Protein AF-A0A850LQ15-F1 (afdb_monomer_lite)

Secondary structure (DSSP, 8-state):
------HHHHHHSSSEEEEEE--TTSSEEEEEEEETT--EEEEEEE--S---SS--TTS--HHHHHHHH-HHHHHHHHHHHHTT--EEEES-HHHHHHHHHHHHHH-TT--HHHHEEEE-HHHHHHHGGGGTTSEEE-TTS-EEE-SS-TTS--THHHHHHHHHHTTSS-HHHHHHHHHHHHHHHHHHHHHHHHHHSS-S-EEHHHHHHHHHHHH-----TTHHHHHHHHHHHHHS---TTTEE----SSSSSSTT--

Structure (mmCIF, N/CA/C/O backbone):
data_AF-A0A850LQ15-F1
#
_entry.id   AF-A0A850LQ15-F1
#
loop_
_atom_site.group_PDB
_atom_site.id
_atom_site.type_symbol
_atom_site.label_atom_id
_atom_site.label_alt_id
_atom_site.label_comp_id
_atom_site.label_asym_id
_atom_site.label_entity_id
_atom_site.label_seq_id
_atom_site.pdbx_PDB_ins_code
_atom_site.Cartn_x
_atom_site.Cartn_y
_atom_site.Cartn_z
_atom_site.occupancy
_atom_site.B_iso_or_equiv
_atom_site.auth_seq_id
_atom_site.auth_comp_id
_atom_site.auth_asym_id
_atom_site.auth_atom_id
_atom_site.pdbx_PDB_model_num
ATOM 1 N N . MET A 1 1 ? 21.674 4.343 -13.495 1.00 46.81 1 MET A N 1
ATOM 2 C CA . MET A 1 1 ? 20.448 4.008 -14.259 1.00 46.81 1 MET A CA 1
ATOM 3 C C . MET A 1 1 ? 19.826 5.291 -14.825 1.00 46.81 1 MET A C 1
ATOM 5 O O . MET A 1 1 ? 19.762 6.273 -14.096 1.00 46.81 1 MET A O 1
ATOM 9 N N . LYS A 1 2 ? 19.438 5.349 -16.110 1.00 51.38 2 LYS A N 1
ATOM 10 C CA . LYS A 1 2 ? 18.689 6.500 -16.663 1.00 51.38 2 LYS A CA 1
ATOM 11 C C . LYS A 1 2 ? 17.196 6.187 -16.573 1.00 51.38 2 LYS A C 1
ATOM 13 O O . LYS A 1 2 ? 16.753 5.251 -17.227 1.00 51.38 2 LYS A O 1
ATOM 18 N N . TYR A 1 3 ? 16.444 6.960 -15.794 1.00 68.44 3 TYR A N 1
ATOM 19 C CA . TYR A 1 3 ? 14.986 6.846 -15.755 1.00 68.44 3 TYR A CA 1
ATOM 20 C C . TYR A 1 3 ? 14.406 7.432 -17.042 1.00 68.44 3 TYR A C 1
ATOM 22 O O . TYR A 1 3 ? 14.663 8.592 -17.374 1.00 68.44 3 TYR A O 1
ATOM 30 N N . PHE A 1 4 ? 13.658 6.619 -17.784 1.00 75.06 4 PHE A N 1
ATOM 31 C CA . PHE A 1 4 ? 12.950 7.045 -18.984 1.00 75.06 4 PHE A CA 1
ATOM 32 C C . PHE A 1 4 ? 11.451 6.929 -18.747 1.00 75.06 4 PHE A C 1
ATOM 34 O O . PHE A 1 4 ? 10.936 5.847 -18.476 1.00 75.06 4 PHE A O 1
ATOM 41 N N . ILE A 1 5 ? 10.764 8.059 -18.874 1.00 81.44 5 ILE A N 1
ATOM 42 C CA . ILE A 1 5 ? 9.314 8.137 -18.768 1.00 81.44 5 ILE A CA 1
ATOM 43 C C . ILE A 1 5 ? 8.793 8.594 -20.126 1.00 81.44 5 ILE A C 1
ATOM 45 O O . ILE A 1 5 ? 9.059 9.734 -20.529 1.00 81.44 5 ILE A O 1
ATOM 49 N N . PRO A 1 6 ? 8.066 7.737 -20.858 1.00 81.75 6 PRO A N 1
ATOM 50 C CA . PRO A 1 6 ? 7.443 8.145 -22.101 1.00 81.75 6 PRO A CA 1
ATOM 51 C C . PRO A 1 6 ? 6.494 9.328 -21.883 1.00 81.75 6 PRO A C 1
ATOM 53 O O . PRO A 1 6 ? 5.687 9.333 -20.954 1.00 81.75 6 PRO A O 1
ATOM 56 N N . LYS A 1 7 ? 6.537 10.319 -22.779 1.00 84.88 7 LYS A N 1
ATOM 57 C CA . LYS A 1 7 ? 5.709 11.531 -22.667 1.00 84.88 7 LYS A CA 1
ATOM 58 C C . LYS A 1 7 ? 4.213 11.217 -22.545 1.00 84.88 7 LYS A C 1
ATOM 60 O O . LYS A 1 7 ? 3.516 11.865 -21.769 1.00 84.88 7 LYS A O 1
ATOM 65 N N . PHE A 1 8 ? 3.731 10.211 -23.278 1.00 85.94 8 PHE A N 1
ATOM 66 C CA . PHE A 1 8 ? 2.320 9.831 -23.243 1.00 85.94 8 PHE A CA 1
ATOM 67 C C . PHE A 1 8 ? 1.893 9.367 -21.841 1.00 85.94 8 PHE A C 1
ATOM 69 O O . PHE A 1 8 ? 0.804 9.730 -21.412 1.00 85.94 8 PHE A O 1
ATOM 76 N N . MET A 1 9 ? 2.744 8.651 -21.088 1.00 87.69 9 MET A N 1
ATOM 77 C CA . MET A 1 9 ? 2.420 8.237 -19.715 1.00 87.69 9 MET A CA 1
ATOM 78 C C . MET A 1 9 ? 2.127 9.463 -18.854 1.00 87.69 9 MET A C 1
ATOM 80 O O . MET A 1 9 ? 1.143 9.497 -18.119 1.00 87.69 9 MET A O 1
ATOM 84 N N . LEU A 1 10 ? 2.946 10.511 -18.990 1.00 89.12 10 LEU A N 1
ATOM 85 C CA . LEU A 1 10 ? 2.776 11.738 -18.222 1.00 89.12 10 LEU A CA 1
ATOM 86 C C . LEU A 1 10 ? 1.493 12.478 -18.615 1.00 89.12 10 LEU A C 1
ATOM 88 O O . LEU A 1 10 ? 0.753 12.938 -17.748 1.00 89.12 10 LEU A O 1
ATOM 92 N N . GLU A 1 11 ? 1.194 12.564 -19.912 1.00 88.12 11 GLU A N 1
ATOM 93 C CA . GLU A 1 11 ? -0.038 13.183 -20.418 1.00 88.12 11 GLU A CA 1
ATOM 94 C C . GLU A 1 11 ? -1.294 12.453 -19.901 1.00 88.12 11 GLU A C 1
ATOM 96 O O . GLU A 1 11 ? -2.281 13.097 -19.516 1.00 88.12 11 GLU A O 1
ATOM 101 N N . LYS A 1 12 ? -1.229 11.117 -19.851 1.00 88.25 12 LYS A N 1
ATOM 102 C CA . LYS A 1 12 ? -2.311 10.214 -19.438 1.00 88.25 12 LYS A CA 1
ATOM 103 C C . LYS A 1 12 ? -2.442 10.020 -17.927 1.00 88.25 12 LYS A C 1
ATOM 105 O O . LYS A 1 12 ? -3.516 9.617 -17.489 1.00 88.25 12 LYS A O 1
ATOM 110 N N . SER A 1 13 ? -1.408 10.331 -17.147 1.00 88.44 13 SER A N 1
ATOM 111 C CA . SER A 1 13 ? -1.451 10.280 -15.681 1.00 88.44 13 SER A CA 1
ATOM 112 C C . SER A 1 13 ? -2.590 11.119 -15.086 1.00 88.44 13 SER A C 1
ATOM 114 O O . SER A 1 13 ? -3.084 12.054 -15.725 1.00 88.44 13 SER A O 1
ATOM 116 N N . LYS A 1 14 ? -3.017 10.825 -13.853 1.00 84.62 14 LYS A N 1
ATOM 117 C CA . LYS A 1 14 ? -4.023 11.644 -13.145 1.00 84.62 14 LYS A CA 1
ATOM 118 C C . LYS A 1 14 ? -3.411 12.993 -12.743 1.00 84.62 14 LYS A C 1
ATOM 120 O O . LYS A 1 14 ? -3.787 14.025 -13.304 1.00 84.62 14 LYS A O 1
ATOM 125 N N . ASN A 1 15 ? -2.392 12.959 -11.885 1.00 83.69 15 ASN A N 1
ATOM 126 C CA . ASN A 1 15 ? -1.739 14.147 -11.315 1.00 83.69 15 ASN A CA 1
ATOM 127 C C . ASN A 1 15 ? -0.257 14.299 -11.701 1.00 83.69 15 ASN A C 1
ATOM 129 O O . ASN A 1 15 ? 0.350 15.346 -11.474 1.00 83.69 15 ASN A O 1
ATOM 133 N N . GLY A 1 16 ? 0.322 13.280 -12.323 1.00 88.94 16 GLY A N 1
ATOM 134 C CA . GLY A 1 16 ? 1.750 13.170 -12.577 1.00 88.94 16 GLY A CA 1
ATOM 135 C C . GLY A 1 16 ? 2.191 11.720 -12.444 1.00 88.94 16 GLY A C 1
ATOM 136 O O . GLY A 1 16 ? 1.362 10.829 -12.277 1.00 88.94 16 GLY A O 1
ATOM 137 N N . ILE A 1 17 ? 3.494 11.491 -12.527 1.00 91.50 17 ILE A N 1
ATOM 138 C CA . ILE A 1 17 ? 4.088 10.163 -12.373 1.00 91.50 17 ILE A CA 1
ATOM 139 C C . ILE A 1 17 ? 4.922 10.140 -11.105 1.00 91.50 17 ILE A C 1
ATOM 141 O O . ILE A 1 17 ? 5.726 11.048 -10.871 1.00 91.50 17 ILE A O 1
ATOM 145 N N . ARG A 1 18 ? 4.734 9.089 -10.310 1.00 91.56 18 ARG A N 1
ATOM 146 C CA . ARG A 1 18 ? 5.520 8.822 -9.111 1.00 91.56 18 ARG A CA 1
ATOM 147 C C . ARG A 1 18 ? 6.573 7.764 -9.430 1.00 91.56 18 ARG A C 1
ATOM 149 O O . ARG A 1 18 ? 6.275 6.730 -10.026 1.00 91.56 18 ARG A O 1
ATOM 156 N N . VAL A 1 19 ? 7.816 8.065 -9.071 1.00 90.38 19 VAL A N 1
ATOM 157 C CA . VAL A 1 19 ? 8.988 7.227 -9.335 1.00 90.38 19 VAL A CA 1
ATOM 158 C C . VAL A 1 19 ? 9.811 7.120 -8.070 1.00 90.38 19 VAL A C 1
ATOM 160 O O . VAL A 1 19 ? 10.164 8.137 -7.470 1.00 90.38 19 VAL A O 1
ATOM 163 N N . GLN A 1 20 ? 10.183 5.903 -7.694 1.00 88.75 20 GLN A N 1
ATOM 164 C CA . GLN A 1 20 ? 11.157 5.702 -6.637 1.00 88.75 20 GLN A CA 1
ATOM 165 C C . GLN A 1 20 ? 12.578 5.744 -7.208 1.00 88.75 20 GLN A C 1
ATOM 167 O O . GLN A 1 20 ?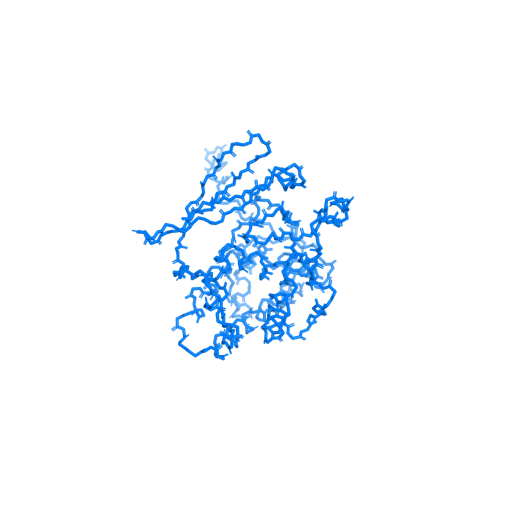 12.909 5.047 -8.162 1.00 88.75 20 GLN A O 1
ATOM 172 N N . LEU A 1 21 ? 13.421 6.579 -6.610 1.00 86.50 21 LEU A N 1
ATOM 173 C CA . LEU A 1 21 ? 14.833 6.715 -6.922 1.00 86.50 21 LEU A CA 1
ATOM 174 C C . LEU A 1 21 ? 15.664 6.014 -5.845 1.00 86.50 21 LEU A C 1
ATOM 176 O O . LEU A 1 21 ? 15.500 6.256 -4.641 1.00 86.50 21 LEU A O 1
ATOM 180 N N . PHE A 1 22 ? 16.600 5.188 -6.303 1.00 76.81 22 PHE A N 1
ATOM 181 C CA . PHE A 1 22 ? 17.480 4.375 -5.465 1.00 76.81 22 PHE A CA 1
ATOM 182 C C . PHE A 1 22 ? 18.901 4.939 -5.480 1.00 76.81 22 PHE A C 1
ATOM 184 O O . PHE A 1 22 ? 19.674 4.647 -6.391 1.00 76.81 22 PHE A O 1
ATOM 191 N N . PRO A 1 23 ? 19.258 5.788 -4.512 1.00 74.81 23 PRO A N 1
ATOM 192 C CA . PRO A 1 23 ? 20.647 6.168 -4.308 1.00 74.81 23 PRO A CA 1
ATOM 193 C C . PRO A 1 23 ? 21.434 4.966 -3.760 1.00 74.81 23 PRO A C 1
ATOM 195 O O . PRO A 1 23 ? 21.026 4.334 -2.785 1.00 74.81 23 PRO A O 1
ATOM 198 N N . GLU A 1 24 ? 22.571 4.654 -4.382 1.00 70.75 24 GLU A N 1
ATOM 199 C CA . GLU A 1 24 ? 23.456 3.557 -3.952 1.00 70.75 24 GLU A CA 1
ATOM 200 C C . GLU A 1 24 ? 24.162 3.878 -2.623 1.00 70.75 24 GLU A C 1
ATOM 202 O O . GLU A 1 24 ? 24.437 2.987 -1.827 1.00 70.75 24 GLU A O 1
ATOM 207 N N . GLU A 1 25 ? 24.404 5.160 -2.348 1.00 75.12 25 GLU A N 1
ATOM 208 C CA . GLU A 1 25 ? 25.291 5.608 -1.268 1.00 75.12 25 GLU A CA 1
ATOM 209 C C . GLU A 1 25 ? 24.561 6.077 0.003 1.00 75.12 25 GLU A C 1
ATOM 211 O O . GLU A 1 25 ? 25.206 6.582 0.924 1.00 75.12 25 GLU A O 1
ATOM 216 N N . CYS A 1 26 ? 23.227 5.967 0.091 1.00 75.62 26 CYS A N 1
ATOM 217 C CA . CYS A 1 26 ? 22.512 6.445 1.276 1.00 75.62 26 CYS A CA 1
ATOM 218 C C . CYS A 1 26 ? 21.427 5.505 1.816 1.00 75.62 26 CYS A C 1
ATOM 220 O O . CYS A 1 26 ? 20.838 4.684 1.114 1.00 75.62 26 CYS A O 1
ATOM 222 N N . ASN A 1 27 ? 21.151 5.675 3.113 1.00 82.62 27 ASN A N 1
ATOM 223 C CA . ASN A 1 27 ? 20.175 4.894 3.886 1.00 82.62 27 ASN A CA 1
ATOM 224 C C . ASN A 1 27 ? 18.723 5.363 3.679 1.00 82.62 27 ASN A C 1
ATOM 226 O O . ASN A 1 27 ? 17.836 5.043 4.467 1.00 82.62 27 ASN A O 1
ATOM 230 N N . HIS A 1 28 ? 18.479 6.165 2.648 1.00 86.38 28 HIS A N 1
ATOM 231 C CA . HIS A 1 28 ? 17.164 6.692 2.320 1.00 86.38 28 HIS A CA 1
ATOM 232 C C . HIS A 1 28 ? 16.882 6.447 0.845 1.00 86.38 28 HIS A C 1
ATOM 234 O O . HIS A 1 28 ? 17.787 6.275 0.036 1.00 86.38 28 HIS A O 1
ATOM 240 N N . THR A 1 29 ? 15.612 6.458 0.486 1.00 87.88 29 THR A N 1
ATOM 241 C CA . THR A 1 29 ? 15.164 6.479 -0.902 1.00 87.88 29 THR A CA 1
ATOM 242 C C . THR A 1 29 ? 14.438 7.791 -1.161 1.00 87.88 29 THR A C 1
ATOM 244 O O . THR A 1 29 ? 13.940 8.434 -0.232 1.00 87.88 29 THR A O 1
ATOM 247 N N . PHE A 1 30 ? 14.405 8.223 -2.417 1.00 88.75 30 PHE A N 1
ATOM 248 C CA . PHE A 1 30 ? 13.662 9.415 -2.802 1.00 88.75 30 PHE A CA 1
ATOM 249 C C . PHE A 1 30 ? 12.470 9.003 -3.642 1.00 88.75 30 PHE A C 1
ATOM 251 O O . PHE A 1 30 ? 12.622 8.283 -4.619 1.00 88.75 30 PHE A O 1
ATOM 258 N N . ILE A 1 31 ? 11.294 9.503 -3.299 1.00 89.50 31 ILE A N 1
ATOM 259 C CA . ILE A 1 31 ? 10.106 9.383 -4.134 1.00 89.50 31 ILE A CA 1
ATOM 260 C C . ILE A 1 31 ? 9.991 10.693 -4.909 1.00 89.50 31 ILE A C 1
ATOM 262 O O . ILE A 1 31 ? 9.821 11.764 -4.319 1.00 89.50 31 ILE A O 1
ATOM 266 N N . ALA A 1 32 ? 10.168 10.618 -6.222 1.00 90.25 32 ALA A N 1
ATOM 267 C CA . ALA A 1 32 ? 10.053 11.737 -7.140 1.00 90.25 32 ALA A CA 1
ATOM 268 C C . ALA A 1 32 ? 8.651 11.775 -7.754 1.00 90.25 32 ALA A C 1
ATOM 270 O O . ALA A 1 32 ? 8.180 10.798 -8.328 1.00 90.25 32 ALA A O 1
ATOM 271 N N . PHE A 1 33 ? 8.016 12.936 -7.666 1.00 90.81 33 PHE A N 1
ATOM 272 C CA . PHE A 1 33 ? 6.720 13.246 -8.249 1.00 90.81 33 PHE A CA 1
ATOM 273 C C . PHE A 1 33 ? 6.942 14.200 -9.411 1.00 90.81 33 PHE A C 1
ATOM 275 O O . PHE A 1 33 ? 7.389 15.334 -9.212 1.00 90.81 33 PHE A O 1
ATOM 282 N N . ILE A 1 34 ? 6.652 13.736 -10.619 1.00 91.69 34 ILE A N 1
ATOM 283 C CA . ILE A 1 34 ? 6.835 14.495 -11.852 1.00 91.69 34 ILE A CA 1
ATOM 284 C C . ILE A 1 34 ? 5.454 14.911 -12.340 1.00 91.69 34 ILE A C 1
ATOM 286 O O . ILE A 1 34 ? 4.680 14.077 -12.807 1.00 91.69 34 ILE A O 1
ATOM 290 N N . ASP A 1 35 ? 5.130 16.197 -12.216 1.00 90.38 35 ASP A N 1
ATOM 291 C CA . ASP A 1 35 ? 3.834 16.714 -12.656 1.00 90.38 35 ASP A CA 1
ATOM 292 C C . ASP A 1 35 ? 3.754 16.842 -14.189 1.00 90.38 35 ASP A C 1
ATOM 294 O O . ASP A 1 35 ? 4.754 16.792 -14.912 1.00 90.38 35 ASP A O 1
ATOM 298 N N . LYS A 1 36 ? 2.546 17.077 -14.716 1.00 89.81 36 LYS A N 1
ATOM 299 C CA . LYS A 1 36 ? 2.320 17.263 -16.164 1.00 89.81 36 LYS A CA 1
ATOM 300 C C . LYS A 1 36 ? 3.044 18.472 -16.773 1.00 89.81 36 LYS A C 1
ATOM 302 O O . LYS A 1 36 ? 3.110 18.592 -17.994 1.00 89.81 36 LYS A O 1
ATOM 307 N N . LYS A 1 37 ? 3.559 19.386 -15.945 1.00 90.38 37 LYS A N 1
ATOM 308 C CA . LYS A 1 37 ? 4.359 20.556 -16.340 1.00 90.38 37 LYS A CA 1
ATOM 309 C C . LYS A 1 37 ? 5.862 20.290 -16.207 1.00 90.38 37 LYS A C 1
ATOM 311 O O . LYS A 1 37 ? 6.640 21.234 -16.338 1.00 90.38 37 LYS A O 1
ATOM 316 N N . LEU A 1 38 ? 6.263 19.037 -15.974 1.00 87.75 38 LEU A N 1
ATOM 317 C CA . LEU A 1 38 ? 7.644 18.597 -15.774 1.00 87.75 38 LEU A CA 1
ATOM 318 C C . LEU A 1 38 ? 8.307 19.190 -14.523 1.00 87.75 38 LEU A C 1
ATOM 320 O O . LEU A 1 38 ? 9.534 19.205 -14.419 1.00 87.75 38 LEU A O 1
ATOM 324 N N . LYS A 1 39 ? 7.523 19.675 -13.556 1.00 90.81 39 LYS A N 1
ATOM 325 C CA . LYS A 1 39 ? 8.061 20.037 -12.246 1.00 90.81 39 LYS A CA 1
ATOM 326 C C . LYS A 1 39 ? 8.251 18.774 -11.429 1.00 90.81 39 LYS A C 1
ATOM 328 O O . LYS A 1 39 ? 7.353 17.940 -11.338 1.00 90.81 39 LYS A O 1
ATOM 333 N N . ILE A 1 40 ? 9.417 18.682 -10.806 1.00 90.25 40 ILE A N 1
ATOM 334 C CA . ILE A 1 40 ? 9.796 17.555 -9.966 1.00 90.25 40 ILE A CA 1
ATOM 335 C C . ILE A 1 40 ? 9.709 18.001 -8.511 1.00 90.25 40 ILE A C 1
ATOM 337 O O . ILE A 1 40 ? 10.352 18.975 -8.116 1.00 90.25 40 ILE A O 1
ATOM 341 N N . LYS A 1 41 ? 8.918 17.286 -7.715 1.00 90.50 41 LYS A N 1
ATOM 342 C CA . LYS A 1 41 ? 8.965 17.347 -6.251 1.00 90.50 41 LYS A CA 1
ATOM 343 C C . LYS A 1 41 ? 9.550 16.044 -5.736 1.00 90.50 41 LYS A C 1
ATOM 345 O O . LYS A 1 41 ? 9.285 14.991 -6.302 1.00 90.50 41 LYS A O 1
ATOM 350 N N . THR A 1 42 ? 10.330 16.101 -4.670 1.00 88.12 42 THR A N 1
ATOM 351 C CA . THR A 1 42 ? 10.941 14.913 -4.074 1.00 88.12 42 THR A CA 1
ATOM 352 C C . THR A 1 42 ? 10.562 14.805 -2.607 1.00 88.12 42 THR A C 1
ATOM 354 O O . THR A 1 42 ? 10.493 15.804 -1.891 1.00 88.12 42 THR A O 1
ATOM 357 N N . LYS A 1 43 ? 10.311 13.576 -2.163 1.00 88.25 43 LYS A N 1
ATOM 358 C CA . LYS A 1 43 ? 10.087 13.220 -0.763 1.00 88.25 43 LYS A CA 1
ATOM 359 C C . LYS A 1 43 ? 11.146 12.208 -0.354 1.00 88.25 43 LYS A C 1
ATOM 361 O O . LYS A 1 43 ? 11.401 11.255 -1.085 1.00 88.25 43 LYS A O 1
ATOM 366 N N . VAL A 1 44 ? 11.769 12.423 0.798 1.00 88.06 44 VAL A N 1
ATOM 367 C CA . VAL A 1 44 ? 12.702 11.457 1.387 1.00 88.06 44 VAL A CA 1
ATOM 368 C C . VAL A 1 44 ? 11.895 10.408 2.144 1.00 88.06 44 VAL A C 1
ATOM 370 O O . VAL A 1 44 ? 10.969 10.759 2.876 1.00 88.06 44 VAL A O 1
ATOM 373 N N . ALA A 1 45 ? 12.252 9.140 1.979 1.00 85.62 45 ALA A N 1
ATOM 374 C CA . ALA A 1 45 ? 11.702 8.030 2.741 1.00 85.62 45 ALA A CA 1
ATOM 375 C C . ALA A 1 45 ? 12.836 7.177 3.323 1.00 85.62 45 ALA A C 1
ATOM 377 O O . ALA A 1 45 ? 13.905 7.044 2.724 1.00 85.62 45 ALA A O 1
ATOM 378 N N . GLU A 1 46 ? 12.606 6.609 4.505 1.00 88.00 46 GLU A N 1
ATOM 379 C CA . GLU A 1 46 ? 13.520 5.633 5.102 1.00 88.00 46 GLU A CA 1
ATOM 380 C C . GLU A 1 46 ? 13.600 4.396 4.199 1.00 88.00 46 GLU A C 1
ATOM 382 O O . GLU A 1 46 ? 12.577 3.916 3.708 1.00 88.00 46 GLU A O 1
ATOM 387 N N . LYS A 1 47 ? 14.814 3.904 3.948 1.00 89.25 47 LYS A N 1
ATOM 388 C CA . LYS A 1 47 ? 15.048 2.739 3.093 1.00 89.25 47 LYS A CA 1
ATOM 389 C C . LYS A 1 47 ? 14.832 1.455 3.894 1.00 89.25 47 LYS A C 1
ATOM 391 O O . LYS A 1 47 ? 15.466 1.280 4.930 1.00 89.25 47 LYS A O 1
ATOM 396 N N . LEU A 1 48 ? 13.975 0.555 3.405 1.00 89.75 48 LEU A N 1
ATOM 397 C CA . LEU A 1 48 ? 13.828 -0.780 4.003 1.00 89.75 48 LEU A CA 1
ATOM 398 C C . LEU A 1 48 ? 14.908 -1.758 3.541 1.00 89.75 48 LEU A C 1
ATOM 400 O O . LEU A 1 48 ? 15.460 -2.491 4.355 1.00 89.75 48 LEU A O 1
ATOM 404 N N . LEU A 1 49 ? 15.174 -1.793 2.235 1.00 88.62 49 LEU A N 1
ATOM 405 C CA . LEU A 1 49 ? 16.046 -2.772 1.592 1.00 88.62 49 LEU A CA 1
ATOM 406 C C . LEU A 1 49 ? 16.807 -2.135 0.430 1.00 88.62 49 LEU A C 1
ATOM 408 O O . LEU A 1 49 ? 16.403 -1.104 -0.118 1.00 88.62 49 LEU A O 1
ATOM 412 N N . ASP A 1 50 ? 17.904 -2.774 0.039 1.00 85.31 50 ASP A N 1
ATOM 413 C CA . ASP A 1 50 ? 18.641 -2.427 -1.170 1.00 85.31 50 ASP A CA 1
ATOM 414 C C . ASP A 1 50 ? 17.896 -2.881 -2.431 1.00 85.31 50 ASP A C 1
ATOM 416 O O . ASP A 1 50 ? 17.202 -3.902 -2.441 1.00 85.31 50 ASP A O 1
ATOM 420 N N . PHE A 1 51 ? 18.038 -2.099 -3.501 1.00 81.56 51 PHE A N 1
ATOM 421 C CA . PHE A 1 51 ? 17.434 -2.397 -4.796 1.00 81.56 51 PHE A CA 1
ATOM 422 C C . PHE A 1 51 ? 18.213 -3.504 -5.516 1.00 81.56 51 PHE A C 1
ATOM 424 O O . PHE A 1 51 ? 19.441 -3.559 -5.432 1.00 81.56 51 PHE A O 1
ATOM 431 N N . LYS A 1 52 ? 17.504 -4.369 -6.245 1.00 82.62 52 LYS A N 1
ATOM 432 C CA . LYS A 1 52 ? 18.082 -5.429 -7.079 1.00 82.62 52 LYS A CA 1
ATOM 433 C C . LYS A 1 52 ? 17.598 -5.245 -8.520 1.00 82.62 52 LYS A C 1
ATOM 435 O O . LYS A 1 52 ? 16.400 -5.214 -8.775 1.00 82.62 52 LYS A O 1
ATOM 440 N N . ASP A 1 53 ? 18.534 -5.213 -9.470 1.00 75.06 53 ASP A N 1
ATOM 441 C CA . ASP A 1 53 ? 18.238 -5.031 -10.906 1.00 75.06 53 ASP A CA 1
ATOM 442 C C . ASP A 1 53 ? 17.503 -6.219 -11.548 1.00 75.06 53 ASP A C 1
ATOM 444 O O . ASP A 1 53 ? 17.007 -6.129 -12.672 1.00 75.06 53 ASP A O 1
ATOM 448 N N . SER A 1 54 ? 17.444 -7.355 -10.855 1.00 77.75 54 SER A N 1
ATOM 449 C CA . SER A 1 54 ? 16.782 -8.561 -11.339 1.00 77.75 54 SER A CA 1
ATOM 450 C C . SER A 1 54 ? 15.996 -9.234 -10.225 1.00 77.75 54 SER A C 1
ATOM 452 O O . SER A 1 54 ? 16.393 -9.212 -9.059 1.00 77.75 54 SER A O 1
ATOM 454 N N . LEU A 1 55 ? 14.875 -9.839 -10.610 1.00 77.88 55 LEU A N 1
ATOM 455 C CA . LEU A 1 55 ? 14.055 -10.667 -9.739 1.00 77.88 55 LEU A CA 1
ATOM 456 C C . LEU A 1 55 ? 14.417 -12.136 -9.978 1.00 77.88 55 LEU A C 1
ATOM 458 O O . LEU A 1 55 ? 14.268 -12.620 -11.102 1.00 77.88 55 LEU A O 1
ATOM 462 N N . ASP A 1 56 ? 14.855 -12.858 -8.942 1.00 77.62 56 ASP A N 1
ATOM 463 C CA . ASP A 1 56 ? 14.947 -14.319 -9.040 1.00 77.62 56 ASP A CA 1
ATOM 464 C C . ASP A 1 56 ? 13.536 -14.908 -8.961 1.00 77.62 56 ASP A C 1
ATOM 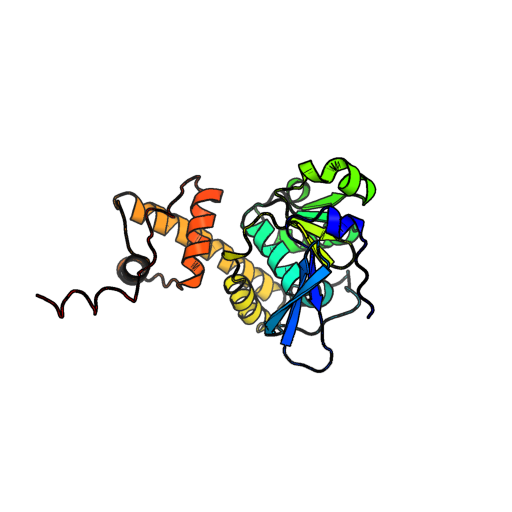466 O O . ASP A 1 56 ? 12.921 -15.000 -7.899 1.00 77.62 56 ASP A O 1
ATOM 470 N N . LEU A 1 57 ? 13.018 -15.310 -10.120 1.00 71.50 57 LEU A N 1
ATOM 471 C CA . LEU A 1 57 ? 11.667 -15.848 -10.258 1.00 71.50 57 LEU A CA 1
ATOM 472 C C . LEU A 1 57 ? 11.478 -17.200 -9.553 1.00 71.50 57 LEU A C 1
ATOM 474 O O . LEU A 1 57 ? 10.344 -17.650 -9.398 1.00 71.50 57 LEU A O 1
ATOM 478 N N . ARG A 1 58 ? 12.565 -17.864 -9.137 1.00 70.69 58 ARG A N 1
ATOM 479 C CA . ARG A 1 58 ? 12.512 -19.160 -8.444 1.00 70.69 58 ARG A CA 1
ATOM 480 C C . ARG A 1 58 ? 12.216 -19.017 -6.955 1.00 70.69 58 ARG A C 1
ATOM 482 O O . ARG A 1 58 ? 11.730 -19.970 -6.353 1.00 70.69 58 ARG A O 1
ATOM 489 N N . GLU A 1 59 ? 12.475 -17.847 -6.374 1.00 74.62 59 GLU A N 1
ATOM 490 C CA . GLU A 1 59 ? 12.339 -17.598 -4.940 1.00 74.62 59 GLU A CA 1
ATOM 491 C C . GLU A 1 59 ? 11.602 -16.274 -4.692 1.00 74.62 59 GLU A C 1
ATOM 493 O O . GLU A 1 59 ? 12.191 -15.228 -4.422 1.00 74.62 59 GLU A O 1
ATOM 498 N N . ILE A 1 60 ? 10.274 -16.303 -4.818 1.00 85.25 60 ILE A N 1
ATOM 499 C CA . ILE A 1 60 ? 9.449 -15.108 -4.615 1.00 85.25 60 ILE A CA 1
ATOM 500 C C . ILE A 1 60 ? 9.187 -14.904 -3.118 1.00 85.25 60 ILE A C 1
ATOM 502 O O . ILE A 1 60 ? 8.477 -15.698 -2.494 1.00 85.25 60 ILE A O 1
ATOM 506 N N . SER A 1 61 ? 9.709 -13.804 -2.575 1.00 89.56 61 SER A N 1
ATOM 507 C CA . SER A 1 61 ? 9.580 -13.381 -1.175 1.00 89.56 61 SER A CA 1
ATOM 508 C C . SER A 1 61 ? 9.231 -11.890 -1.073 1.00 89.56 61 SER A C 1
ATOM 510 O O . SER A 1 61 ? 9.386 -11.150 -2.047 1.00 89.56 61 SER A O 1
ATOM 512 N N . ILE A 1 62 ? 8.784 -11.429 0.106 1.00 92.38 62 ILE A N 1
ATOM 513 C CA . ILE A 1 62 ? 8.524 -9.996 0.364 1.00 92.38 62 ILE A CA 1
ATOM 514 C C . ILE A 1 62 ? 9.780 -9.172 0.073 1.00 92.38 62 ILE A C 1
ATOM 516 O O . ILE A 1 62 ? 9.707 -8.164 -0.626 1.00 92.38 62 ILE A O 1
ATOM 520 N N . GLU A 1 63 ? 10.934 -9.634 0.562 1.00 91.56 63 GLU A N 1
ATOM 521 C CA . GLU A 1 63 ? 12.222 -8.975 0.349 1.00 91.56 63 GLU A CA 1
ATOM 522 C C . GLU A 1 63 ? 12.525 -8.812 -1.143 1.00 91.56 63 GLU A C 1
ATOM 524 O O . GLU A 1 63 ? 12.780 -7.702 -1.605 1.00 91.56 63 GLU A O 1
ATOM 529 N N . ASN A 1 64 ? 12.433 -9.897 -1.918 1.00 90.06 64 ASN A N 1
ATOM 530 C CA . ASN A 1 64 ? 12.760 -9.866 -3.341 1.00 90.06 64 ASN A CA 1
ATOM 531 C C . ASN A 1 64 ? 11.811 -8.961 -4.135 1.00 90.06 64 ASN A C 1
ATOM 533 O O . ASN A 1 64 ? 12.254 -8.275 -5.055 1.00 90.06 64 ASN A O 1
ATOM 537 N N . LEU A 1 65 ? 10.529 -8.905 -3.763 1.00 90.06 65 LEU A N 1
ATOM 538 C CA . LEU A 1 65 ? 9.563 -8.013 -4.401 1.00 90.06 65 LEU A CA 1
ATOM 539 C C . LEU A 1 65 ? 9.815 -6.541 -4.061 1.00 90.06 65 LEU A C 1
ATOM 541 O O . LEU A 1 65 ? 9.790 -5.711 -4.968 1.00 90.06 65 LEU A O 1
ATOM 545 N N . ILE A 1 66 ? 10.115 -6.213 -2.799 1.00 91.06 66 ILE A N 1
ATOM 546 C CA . ILE A 1 66 ? 10.484 -4.846 -2.396 1.00 91.06 66 ILE A CA 1
ATOM 547 C C . ILE A 1 66 ? 11.781 -4.418 -3.086 1.00 91.06 66 ILE A C 1
ATOM 549 O O . ILE A 1 66 ? 11.844 -3.319 -3.635 1.00 91.06 66 ILE A O 1
ATOM 553 N N . SER A 1 67 ? 12.801 -5.277 -3.095 1.00 88.69 67 SER A N 1
ATOM 554 C CA . SER A 1 67 ? 14.077 -4.993 -3.753 1.00 88.69 67 SER A CA 1
ATOM 555 C C . SER A 1 67 ? 13.939 -4.815 -5.264 1.00 88.69 67 SER A C 1
ATOM 557 O O . SER A 1 67 ? 14.691 -4.035 -5.833 1.00 88.69 67 SER A O 1
ATOM 559 N N . PHE A 1 68 ? 13.010 -5.515 -5.920 1.00 87.31 68 PHE A N 1
ATOM 560 C CA . PHE A 1 68 ? 12.830 -5.436 -7.373 1.00 87.31 68 PHE A CA 1
ATOM 561 C C . PHE A 1 68 ? 11.920 -4.288 -7.825 1.00 87.31 68 PHE A C 1
ATOM 563 O O . PHE A 1 68 ? 12.216 -3.606 -8.803 1.00 87.31 68 PHE A O 1
ATOM 570 N N . PHE A 1 69 ? 10.785 -4.080 -7.155 1.00 86.88 69 PHE A N 1
ATOM 571 C CA . PHE A 1 69 ? 9.849 -3.012 -7.520 1.00 86.88 69 PHE A CA 1
ATOM 572 C C . PHE A 1 69 ? 10.218 -1.663 -6.910 1.00 86.88 69 PHE A C 1
ATOM 574 O O . PHE A 1 69 ? 9.869 -0.625 -7.468 1.00 86.88 69 PHE A O 1
ATOM 581 N N . GLY A 1 70 ? 10.901 -1.677 -5.768 1.00 89.56 70 GLY A N 1
ATOM 582 C CA . GLY A 1 70 ? 10.920 -0.557 -4.844 1.00 89.56 70 GLY A CA 1
ATOM 583 C C . GLY A 1 70 ? 9.823 -0.662 -3.794 1.00 89.56 70 GLY A C 1
ATOM 584 O O . GLY A 1 70 ? 8.718 -1.138 -4.061 1.00 89.56 70 GLY A O 1
ATOM 585 N N . GLN A 1 71 ? 10.125 -0.175 -2.591 1.00 91.00 71 GLN A N 1
ATOM 586 C CA . GLN A 1 71 ? 9.179 -0.159 -1.478 1.00 91.00 71 GLN A CA 1
ATOM 587 C C . GLN A 1 71 ? 7.918 0.666 -1.778 1.00 91.00 71 GLN A C 1
ATOM 589 O O . GLN A 1 71 ? 6.843 0.251 -1.381 1.00 91.00 71 GLN A O 1
ATOM 594 N N . ASP A 1 72 ? 8.020 1.787 -2.501 1.00 91.00 72 ASP A N 1
ATOM 595 C CA . ASP A 1 72 ? 6.872 2.645 -2.826 1.00 91.00 72 ASP A CA 1
ATOM 596 C C . ASP A 1 72 ? 5.885 1.884 -3.715 1.00 91.00 72 ASP A C 1
ATOM 598 O O . ASP A 1 72 ? 4.724 1.706 -3.360 1.00 91.00 72 ASP A O 1
ATOM 602 N N . VAL A 1 73 ? 6.370 1.314 -4.816 1.00 91.12 73 VAL A N 1
ATOM 603 C CA . VAL A 1 73 ? 5.554 0.516 -5.741 1.00 91.12 73 VAL A CA 1
ATOM 604 C C . VAL A 1 73 ? 4.979 -0.712 -5.046 1.00 91.12 73 VAL A C 1
ATOM 606 O O . VAL A 1 73 ? 3.793 -0.997 -5.190 1.00 91.12 73 VAL A O 1
ATOM 609 N N . PHE A 1 74 ? 5.790 -1.422 -4.260 1.00 91.62 74 PHE A N 1
ATOM 610 C CA . PHE A 1 74 ? 5.324 -2.579 -3.503 1.00 91.62 74 PHE A CA 1
ATOM 611 C C . PHE A 1 74 ? 4.225 -2.205 -2.497 1.00 91.62 74 PHE A C 1
ATOM 613 O O . PHE A 1 74 ? 3.212 -2.900 -2.427 1.00 91.62 74 PHE A O 1
ATOM 620 N N . PHE A 1 75 ? 4.377 -1.094 -1.768 1.00 92.38 75 PHE A N 1
ATOM 621 C CA . PHE A 1 75 ? 3.356 -0.601 -0.841 1.00 92.38 75 PHE A CA 1
ATOM 622 C C . PHE A 1 75 ? 2.081 -0.203 -1.573 1.00 92.38 75 PHE A C 1
ATOM 624 O O . PHE A 1 75 ? 1.012 -0.608 -1.141 1.00 92.38 75 PHE A O 1
ATOM 631 N N . ASN A 1 76 ? 2.177 0.489 -2.709 1.00 91.81 76 ASN A N 1
ATOM 632 C CA . ASN A 1 76 ? 1.014 0.841 -3.527 1.00 91.81 76 ASN A CA 1
ATOM 633 C C . ASN A 1 76 ? 0.276 -0.417 -4.013 1.00 91.81 76 ASN A C 1
ATOM 635 O O . ASN A 1 76 ? -0.946 -0.495 -3.911 1.00 91.81 76 ASN A O 1
ATOM 639 N N . ILE A 1 77 ? 1.001 -1.436 -4.491 1.00 90.25 77 ILE A N 1
ATOM 640 C CA . ILE A 1 77 ? 0.397 -2.712 -4.899 1.00 90.25 77 ILE A CA 1
ATOM 641 C C . ILE A 1 77 ? -0.320 -3.358 -3.714 1.00 90.25 77 ILE A C 1
ATOM 643 O O . ILE A 1 77 ? -1.486 -3.734 -3.831 1.00 90.25 77 ILE A O 1
ATOM 647 N N . PHE A 1 78 ? 0.367 -3.484 -2.578 1.00 90.31 78 PHE A N 1
ATOM 648 C CA . PHE A 1 78 ? -0.197 -4.075 -1.371 1.00 90.31 78 PHE A CA 1
ATOM 649 C C . PHE A 1 78 ? -1.444 -3.317 -0.903 1.00 90.31 78 PHE A C 1
ATOM 651 O O . PHE A 1 78 ? -2.475 -3.936 -0.652 1.00 90.31 78 PHE A O 1
ATOM 658 N N . HIS A 1 79 ? -1.374 -1.989 -0.860 1.00 90.06 79 HIS A N 1
ATOM 659 C CA . HIS A 1 79 ? -2.457 -1.096 -0.476 1.00 90.06 79 HIS A CA 1
ATOM 660 C C . HIS A 1 79 ? -3.665 -1.244 -1.403 1.00 90.06 79 HIS A C 1
ATOM 662 O O . HIS A 1 79 ? -4.781 -1.489 -0.944 1.00 90.06 79 HIS A O 1
ATOM 668 N N . ALA A 1 80 ? -3.449 -1.181 -2.720 1.00 89.56 80 ALA A N 1
ATOM 669 C CA . ALA A 1 80 ? -4.510 -1.349 -3.705 1.00 89.56 80 ALA A CA 1
ATOM 670 C C . ALA A 1 80 ? -5.258 -2.672 -3.504 1.00 89.56 80 ALA A C 1
ATOM 672 O O . ALA A 1 80 ? -6.484 -2.704 -3.459 1.00 89.56 80 ALA A O 1
ATOM 673 N N . ILE A 1 81 ? -4.518 -3.755 -3.293 1.00 87.19 81 ILE A N 1
ATOM 674 C CA . ILE A 1 81 ? -5.070 -5.091 -3.065 1.00 87.19 81 ILE A CA 1
ATOM 675 C C . ILE A 1 81 ? -5.830 -5.160 -1.740 1.00 87.19 81 ILE A C 1
ATOM 677 O O . ILE A 1 81 ? -6.958 -5.655 -1.698 1.00 87.19 81 ILE A O 1
ATOM 681 N N . PHE A 1 82 ? -5.233 -4.636 -0.670 1.00 85.94 82 PHE A N 1
ATOM 682 C CA . PHE A 1 82 ? -5.810 -4.608 0.670 1.00 85.94 82 PHE A CA 1
ATOM 683 C C . PHE A 1 82 ? -7.176 -3.904 0.690 1.00 85.94 82 PHE A C 1
ATOM 685 O O . PHE A 1 82 ? -8.142 -4.410 1.274 1.00 85.94 82 PHE A O 1
ATOM 692 N N . PHE A 1 83 ? -7.280 -2.795 -0.044 1.00 85.44 83 PHE A N 1
ATOM 693 C CA . PHE A 1 83 ? -8.490 -1.991 -0.196 1.00 85.44 83 PHE A CA 1
ATOM 694 C C . PHE A 1 83 ? -9.324 -2.334 -1.445 1.00 85.44 83 PHE A C 1
ATOM 696 O O . PHE A 1 83 ? -10.236 -1.592 -1.807 1.00 85.44 83 PHE A O 1
ATOM 703 N N . ARG A 1 84 ? -9.073 -3.484 -2.086 1.00 85.00 84 ARG A N 1
ATOM 704 C CA . ARG A 1 84 ? -9.842 -4.008 -3.235 1.00 85.00 84 ARG A CA 1
ATOM 705 C C . ARG A 1 84 ? -9.907 -3.080 -4.458 1.00 85.00 84 ARG A C 1
ATOM 707 O O . ARG A 1 84 ? -10.817 -3.204 -5.281 1.00 85.00 84 ARG A O 1
ATOM 714 N N . PHE A 1 85 ? -8.932 -2.195 -4.620 1.00 88.56 85 PHE A N 1
ATOM 715 C CA . PHE A 1 85 ? -8.711 -1.477 -5.867 1.00 88.56 85 PHE A CA 1
ATOM 716 C C . PHE A 1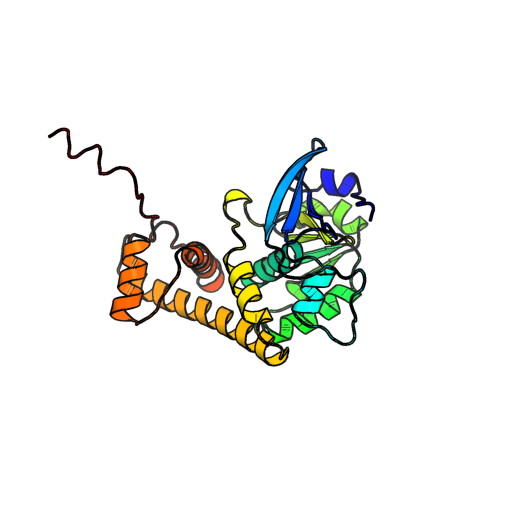 85 ? -8.160 -2.419 -6.938 1.00 88.56 85 PHE A C 1
ATOM 718 O O . PHE A 1 85 ? -7.488 -3.413 -6.657 1.00 88.56 85 PHE A O 1
ATOM 725 N N . TYR A 1 86 ? -8.462 -2.104 -8.193 1.00 91.69 86 TYR A N 1
ATOM 726 C CA . TYR A 1 86 ? -7.873 -2.805 -9.323 1.00 91.69 86 TYR A CA 1
ATOM 727 C C . TYR A 1 86 ? -6.455 -2.291 -9.580 1.00 91.69 86 TYR A C 1
ATOM 729 O O . TYR A 1 86 ? -6.229 -1.081 -9.589 1.00 91.69 86 TYR A O 1
ATOM 737 N N . THR A 1 87 ? -5.535 -3.208 -9.862 1.00 91.94 87 THR A N 1
ATOM 738 C CA . THR A 1 87 ? -4.138 -2.925 -10.196 1.00 91.94 87 THR A CA 1
ATOM 739 C C . THR A 1 87 ? -3.840 -3.410 -11.608 1.00 91.94 87 THR A C 1
ATOM 741 O O . THR A 1 87 ? -4.044 -4.582 -11.924 1.00 91.94 87 THR A O 1
ATOM 744 N N . VAL A 1 88 ? -3.323 -2.530 -12.462 1.00 92.88 88 VAL A N 1
ATOM 745 C CA . VAL A 1 88 ? -2.939 -2.874 -13.834 1.00 92.88 88 VAL A CA 1
ATOM 746 C C . VAL A 1 88 ? -1.457 -2.632 -14.051 1.00 92.88 88 VAL A C 1
ATOM 748 O O . VAL A 1 88 ? -0.959 -1.545 -13.756 1.00 92.88 88 VAL A O 1
ATOM 751 N N . PHE A 1 89 ? -0.769 -3.619 -14.627 1.00 92.19 89 PHE A N 1
ATOM 752 C CA . PHE A 1 89 ? 0.593 -3.432 -15.123 1.00 92.19 89 PHE A CA 1
ATOM 753 C C . PHE A 1 89 ? 0.607 -3.272 -16.638 1.00 92.19 89 PHE A C 1
ATOM 755 O O . PHE A 1 89 ? -0.033 -4.029 -17.365 1.00 92.19 89 PHE A O 1
ATOM 762 N N . ILE A 1 90 ? 1.397 -2.326 -17.129 1.00 91.38 90 ILE A N 1
ATOM 763 C CA . ILE A 1 90 ? 1.585 -2.137 -18.567 1.00 91.38 90 ILE A CA 1
ATOM 764 C C . ILE A 1 90 ? 2.771 -2.997 -19.027 1.00 91.38 90 ILE A C 1
ATOM 766 O O . ILE A 1 90 ? 3.905 -2.752 -18.621 1.00 91.38 90 ILE A O 1
ATOM 770 N N . GLY A 1 91 ? 2.518 -4.001 -19.874 1.00 81.94 91 GLY A N 1
ATOM 771 C CA . GLY A 1 91 ? 3.553 -4.761 -20.596 1.00 81.94 91 GLY A CA 1
ATOM 772 C C . GLY A 1 91 ? 4.334 -5.832 -19.813 1.00 81.94 91 GLY A C 1
ATOM 773 O O . GLY A 1 91 ? 5.417 -6.214 -20.250 1.00 81.94 91 GLY A O 1
ATOM 774 N N . ARG A 1 92 ? 3.838 -6.320 -18.664 1.00 75.00 92 ARG A N 1
ATOM 775 C CA . ARG A 1 92 ? 4.558 -7.280 -17.793 1.00 75.00 92 ARG A CA 1
ATOM 776 C C . ARG A 1 92 ? 3.710 -8.487 -17.342 1.00 75.00 92 ARG A C 1
ATOM 778 O O . ARG A 1 92 ? 3.595 -8.749 -16.148 1.00 75.00 92 ARG A O 1
ATOM 785 N N . GLU A 1 93 ? 3.130 -9.249 -18.274 1.00 81.94 93 GLU A N 1
ATOM 786 C CA . GLU A 1 93 ? 2.266 -10.409 -17.948 1.00 81.94 93 GLU A CA 1
ATOM 787 C C . GLU A 1 93 ? 2.935 -11.460 -17.043 1.00 81.94 93 GLU A C 1
ATOM 789 O O . GLU A 1 93 ? 2.331 -11.930 -16.078 1.00 81.94 93 GLU A O 1
ATOM 794 N N . GLU A 1 94 ? 4.197 -11.810 -17.305 1.00 80.56 94 GLU A N 1
ATOM 795 C CA . GLU A 1 94 ? 4.926 -12.821 -16.521 1.00 80.56 94 GLU A CA 1
ATOM 796 C C . GLU A 1 94 ? 5.038 -12.425 -15.043 1.00 80.56 94 GLU A C 1
ATOM 798 O O . GLU A 1 94 ? 4.766 -13.222 -14.141 1.00 80.56 94 GLU A O 1
ATOM 803 N N . ILE A 1 95 ? 5.362 -11.155 -14.796 1.00 76.12 95 ILE A N 1
ATOM 804 C CA . ILE A 1 95 ? 5.501 -10.587 -13.454 1.00 76.12 95 ILE A CA 1
ATOM 805 C C . ILE A 1 95 ? 4.153 -10.558 -12.731 1.00 76.12 95 ILE A C 1
ATOM 807 O O . ILE A 1 95 ? 4.114 -10.751 -11.518 1.00 76.12 95 ILE A O 1
ATOM 811 N N . ILE A 1 96 ? 3.039 -10.391 -13.447 1.00 82.12 96 ILE A N 1
ATOM 812 C CA . ILE A 1 96 ? 1.708 -10.481 -12.839 1.00 82.12 96 ILE A CA 1
ATOM 813 C C . ILE A 1 96 ? 1.412 -11.881 -12.345 1.00 82.12 96 ILE A C 1
ATOM 815 O O . ILE A 1 96 ? 0.862 -12.018 -11.255 1.00 82.12 96 ILE A O 1
ATOM 819 N N . ASN A 1 97 ? 1.759 -12.916 -13.109 1.00 80.69 97 ASN A N 1
ATOM 820 C CA . ASN A 1 97 ? 1.528 -14.291 -12.672 1.00 80.69 97 ASN A CA 1
ATOM 821 C C . ASN A 1 97 ? 2.284 -14.579 -11.371 1.00 80.69 97 ASN A C 1
ATOM 823 O O . ASN A 1 97 ? 1.709 -15.115 -10.426 1.00 80.69 97 ASN A O 1
ATOM 827 N N . ILE A 1 98 ? 3.538 -14.137 -11.298 1.00 79.12 98 ILE A N 1
ATOM 828 C CA . ILE A 1 98 ? 4.407 -14.219 -10.117 1.00 79.12 98 ILE A CA 1
ATOM 829 C C . ILE A 1 98 ? 3.809 -13.445 -8.939 1.00 79.12 98 ILE A C 1
ATOM 831 O O . ILE A 1 98 ? 3.605 -14.013 -7.865 1.00 79.12 98 ILE A O 1
ATOM 835 N N . MET A 1 99 ? 3.469 -12.171 -9.144 1.00 80.00 99 MET A N 1
ATOM 836 C CA . MET A 1 99 ? 2.851 -11.326 -8.122 1.00 80.00 99 MET A CA 1
ATOM 837 C C . MET A 1 99 ? 1.549 -11.934 -7.620 1.00 80.00 99 MET A C 1
ATOM 839 O O . MET A 1 99 ? 1.339 -12.047 -6.419 1.00 80.00 99 MET A O 1
ATOM 843 N N . THR A 1 100 ? 0.697 -12.394 -8.527 1.00 81.06 100 THR A N 1
ATOM 844 C CA . THR A 1 100 ? -0.577 -13.033 -8.205 1.00 81.06 100 THR A CA 1
ATOM 845 C C . THR A 1 100 ? -0.371 -14.303 -7.387 1.00 81.06 100 THR A C 1
ATOM 847 O O . THR A 1 100 ? -1.065 -14.509 -6.395 1.00 81.06 100 THR A O 1
ATOM 850 N N . GLN A 1 101 ? 0.585 -15.156 -7.762 1.00 81.06 101 GLN A N 1
ATOM 851 C CA . GLN A 1 101 ? 0.910 -16.369 -7.007 1.00 81.06 101 GLN A CA 1
ATOM 852 C C . GLN A 1 101 ? 1.440 -16.057 -5.609 1.00 81.06 101 GLN A C 1
ATOM 854 O O . GLN A 1 101 ? 1.073 -16.737 -4.652 1.00 81.06 101 GLN A O 1
ATOM 859 N N . PHE A 1 102 ? 2.282 -15.035 -5.477 1.00 84.75 102 PHE A N 1
ATOM 860 C CA . PHE A 1 102 ? 2.788 -14.595 -4.185 1.00 84.75 102 PHE A CA 1
ATOM 861 C C . PHE A 1 102 ? 1.673 -14.016 -3.312 1.00 84.75 102 PHE A C 1
ATOM 863 O O . PHE A 1 102 ? 1.461 -14.465 -2.188 1.00 84.75 102 PHE A O 1
ATOM 870 N N . LEU A 1 103 ? 0.903 -13.077 -3.856 1.00 82.69 103 LEU A N 1
ATOM 871 C CA . LEU A 1 103 ? -0.170 -12.402 -3.142 1.00 82.69 103 LEU A CA 1
ATOM 872 C C . LEU A 1 103 ? -1.277 -13.369 -2.728 1.00 82.69 103 LEU A C 1
ATOM 874 O O . LEU A 1 103 ? -1.864 -13.143 -1.678 1.00 82.69 103 LEU A O 1
ATOM 878 N N . ARG A 1 104 ? -1.517 -14.463 -3.473 1.00 81.50 104 ARG A N 1
ATOM 879 C CA . ARG A 1 104 ? -2.402 -15.588 -3.083 1.00 81.50 104 ARG A CA 1
ATOM 880 C C . ARG A 1 104 ? -2.057 -16.211 -1.741 1.00 81.50 104 ARG A C 1
ATOM 882 O O . ARG A 1 104 ? -2.954 -16.714 -1.072 1.00 81.50 104 ARG A O 1
ATOM 889 N N . LYS A 1 105 ? -0.784 -16.178 -1.350 1.00 82.94 105 LYS A N 1
ATOM 890 C CA . LYS A 1 105 ? -0.339 -16.687 -0.049 1.00 82.94 105 LYS A CA 1
ATOM 891 C C . LYS A 1 105 ? -0.714 -15.743 1.094 1.00 82.94 105 LYS A C 1
ATOM 893 O O . LYS A 1 105 ? -0.871 -16.208 2.213 1.00 82.94 105 LYS A O 1
ATOM 898 N N . ILE A 1 106 ? -0.856 -14.446 0.806 1.00 80.19 106 ILE A N 1
ATOM 899 C CA . ILE A 1 106 ? -1.202 -13.413 1.789 1.00 80.19 106 ILE A CA 1
ATOM 900 C C . ILE A 1 106 ? -2.713 -13.167 1.804 1.00 80.19 106 ILE A C 1
ATOM 902 O O . ILE A 1 106 ? -3.314 -13.175 2.859 1.00 80.19 106 ILE A O 1
ATOM 906 N N . PHE A 1 107 ? -3.370 -12.982 0.662 1.00 77.44 107 PHE A N 1
ATOM 907 C CA . PHE A 1 107 ? -4.774 -12.556 0.602 1.00 77.44 107 PHE A CA 1
ATOM 908 C C . PHE A 1 107 ? -5.699 -13.632 0.030 1.00 77.44 107 PHE A C 1
ATOM 910 O O . PHE A 1 107 ? -6.414 -13.399 -0.942 1.00 77.44 107 PHE A O 1
ATOM 917 N N . THR A 1 108 ? -5.715 -14.814 0.642 1.00 71.75 108 THR A N 1
ATOM 918 C CA . THR A 1 108 ? -6.417 -16.024 0.157 1.00 71.75 108 THR A CA 1
ATOM 919 C C . THR A 1 108 ? -7.862 -15.813 -0.331 1.00 71.75 108 THR A C 1
ATOM 921 O O . THR A 1 108 ? -8.356 -16.599 -1.136 1.00 71.75 108 THR A O 1
ATOM 924 N N . GLN A 1 109 ? -8.529 -14.748 0.119 1.00 65.81 109 GLN A N 1
ATOM 925 C CA . GLN A 1 109 ? -9.917 -14.404 -0.186 1.00 65.81 109 GLN A CA 1
ATOM 926 C C . GLN A 1 109 ? -10.121 -13.543 -1.450 1.00 65.81 109 GLN A C 1
ATOM 928 O O . GLN A 1 109 ? -11.261 -13.228 -1.786 1.00 65.81 109 GLN A O 1
ATOM 933 N N . LEU A 1 110 ? -9.059 -13.128 -2.151 1.00 62.72 110 LEU A N 1
ATOM 934 C CA . LEU A 1 110 ? -9.174 -12.245 -3.319 1.00 62.72 110 LEU A CA 1
ATOM 935 C C . LEU A 1 110 ? -9.317 -13.001 -4.648 1.00 62.72 110 LEU A C 1
ATOM 937 O O . LEU A 1 110 ? -8.612 -13.967 -4.937 1.00 62.72 110 LEU A O 1
ATOM 941 N N . GLU A 1 111 ? -10.186 -12.496 -5.528 1.00 63.62 111 GLU A N 1
ATOM 942 C CA . GLU A 1 111 ? -10.309 -12.965 -6.913 1.00 63.62 111 GLU A CA 1
ATOM 943 C C . GLU A 1 111 ? -9.255 -12.296 -7.819 1.00 63.62 111 GLU A C 1
ATOM 945 O O . GLU A 1 111 ? -9.531 -11.375 -8.588 1.00 63.62 111 GLU A O 1
ATOM 950 N N . TYR A 1 112 ? -8.006 -12.755 -7.737 1.00 59.50 112 TYR A N 1
ATOM 951 C CA . TYR A 1 112 ? -6.853 -12.085 -8.360 1.00 59.50 112 TYR A CA 1
ATOM 952 C C . TYR A 1 112 ? -6.947 -11.824 -9.864 1.00 59.50 112 TYR A C 1
ATOM 954 O O . TYR A 1 112 ? -6.516 -10.771 -10.311 1.00 59.50 112 TYR A O 1
ATOM 962 N N . GLY A 1 113 ? -7.529 -12.741 -10.644 1.00 58.44 113 GLY A N 1
ATOM 963 C CA . GLY A 1 113 ? -7.652 -12.571 -12.100 1.00 58.44 113 GLY A CA 1
ATOM 964 C C . GLY A 1 113 ? -8.607 -11.448 -12.516 1.00 58.44 113 GLY A C 1
ATOM 965 O O . GLY A 1 113 ? -8.618 -11.059 -13.679 1.00 58.44 113 GLY A O 1
ATOM 966 N N . ARG A 1 114 ? -9.411 -10.929 -11.577 1.00 67.94 114 ARG A N 1
ATOM 967 C CA . ARG A 1 114 ? -10.212 -9.717 -11.776 1.00 67.94 114 ARG A CA 1
ATOM 968 C C . ARG A 1 114 ? -9.471 -8.483 -11.275 1.00 67.94 114 ARG A C 1
ATOM 970 O O . ARG A 1 114 ? -9.496 -7.471 -11.959 1.00 67.94 114 ARG A O 1
ATOM 977 N N . HIS A 1 115 ? -8.805 -8.571 -10.123 1.00 78.44 115 HIS A N 1
ATOM 978 C CA . HIS A 1 115 ? -8.217 -7.413 -9.443 1.00 78.44 115 HIS A CA 1
ATOM 979 C C . HIS A 1 115 ? -6.811 -7.023 -9.914 1.00 78.44 115 HIS A C 1
ATOM 981 O O . HIS A 1 115 ? -6.461 -5.855 -9.789 1.00 78.44 115 HIS A O 1
ATOM 987 N N . ILE A 1 116 ? -6.014 -7.951 -10.453 1.00 87.31 116 ILE A N 1
ATOM 988 C CA . ILE A 1 116 ? -4.652 -7.682 -10.932 1.00 87.31 116 ILE A CA 1
ATOM 989 C C . ILE A 1 116 ? -4.495 -8.251 -12.337 1.00 87.31 116 ILE A C 1
ATOM 991 O O . ILE A 1 116 ? -4.639 -9.456 -12.538 1.00 87.31 116 ILE A O 1
ATOM 995 N N . PHE A 1 117 ? -4.189 -7.401 -13.312 1.00 88.81 117 PHE A N 1
ATOM 996 C CA . PHE A 1 117 ? -4.042 -7.835 -14.702 1.00 88.81 117 PHE A CA 1
ATOM 997 C C . PHE A 1 117 ? -3.084 -6.946 -15.492 1.00 88.81 117 PHE A C 1
ATOM 999 O O . PHE A 1 117 ? -2.683 -5.874 -15.042 1.00 88.81 117 PHE A O 1
ATOM 1006 N N . ALA A 1 118 ? -2.647 -7.441 -16.648 1.00 90.69 118 ALA A N 1
ATOM 1007 C CA . ALA A 1 118 ? -1.755 -6.718 -17.543 1.00 90.69 118 ALA A CA 1
ATOM 1008 C C . ALA A 1 118 ? -2.548 -6.240 -18.741 1.00 90.69 118 ALA A C 1
ATOM 1010 O O . ALA A 1 118 ? -3.479 -6.909 -19.184 1.00 90.69 118 ALA A O 1
ATOM 1011 N N . ILE A 1 119 ? -2.135 -5.096 -19.263 1.00 92.38 119 ILE A N 1
ATOM 1012 C CA . ILE A 1 119 ? -2.559 -4.615 -20.571 1.00 92.38 119 ILE A CA 1
ATOM 1013 C C . ILE A 1 119 ? -1.323 -4.213 -21.360 1.00 92.38 119 ILE A C 1
ATOM 1015 O O . ILE A 1 119 ? -0.272 -3.895 -20.788 1.00 92.38 119 ILE A O 1
ATOM 1019 N N . ASP A 1 120 ? -1.439 -4.219 -22.680 1.00 91.31 120 ASP A N 1
ATOM 1020 C CA . ASP A 1 120 ? -0.415 -3.612 -23.511 1.00 91.31 120 ASP A CA 1
ATOM 1021 C C . ASP A 1 120 ? -0.496 -2.074 -23.450 1.00 91.31 120 ASP A C 1
ATOM 1023 O O . ASP A 1 120 ? -1.445 -1.460 -22.942 1.00 91.31 120 ASP A O 1
ATOM 1027 N N . GLN A 1 121 ? 0.560 -1.434 -23.940 1.00 90.38 121 GLN A N 1
ATOM 1028 C CA . GLN A 1 121 ? 0.655 0.019 -23.944 1.00 90.38 121 GLN A CA 1
ATOM 1029 C C . GLN A 1 121 ? -0.419 0.667 -24.831 1.00 90.38 121 GLN A C 1
ATOM 1031 O O . GLN A 1 121 ? -0.978 1.700 -24.460 1.00 90.38 121 GLN A O 1
ATOM 1036 N N . GLU A 1 122 ? -0.727 0.072 -25.985 1.00 91.12 122 GLU A N 1
ATOM 1037 C CA . GLU A 1 122 ? -1.695 0.632 -26.929 1.00 91.12 122 GLU A CA 1
ATOM 1038 C C . GLU A 1 122 ? -3.110 0.646 -26.340 1.00 91.12 122 GLU A C 1
ATOM 1040 O O . GLU A 1 122 ? -3.859 1.612 -26.509 1.00 91.12 122 GLU A O 1
ATOM 1045 N N . GLU A 1 123 ? -3.478 -0.405 -25.614 1.00 92.88 123 GLU A N 1
ATOM 1046 C CA . GLU A 1 123 ? -4.738 -0.523 -24.904 1.00 92.88 123 GLU A CA 1
ATOM 1047 C C . GLU A 1 123 ? -4.852 0.566 -23.841 1.00 92.88 123 GLU A C 1
ATOM 1049 O O . GLU A 1 123 ? -5.886 1.243 -23.770 1.00 92.88 123 GLU A O 1
ATOM 1054 N N . PHE A 1 124 ? -3.799 0.776 -23.045 1.00 92.50 124 PHE A N 1
ATOM 1055 C CA . PHE A 1 124 ? -3.780 1.839 -22.044 1.00 92.50 124 PHE A CA 1
ATOM 1056 C C . PHE A 1 124 ? -3.935 3.225 -22.681 1.00 92.50 124 PHE A C 1
ATOM 1058 O O . PHE A 1 124 ? -4.733 4.046 -22.215 1.00 92.50 124 PHE A O 1
ATOM 1065 N N . GLU A 1 125 ? -3.216 3.488 -23.773 1.00 90.56 125 GLU A N 1
ATOM 1066 C CA . GLU A 1 125 ? -3.261 4.763 -24.492 1.00 90.56 125 GLU A CA 1
ATOM 1067 C C . GLU A 1 125 ? -4.655 5.071 -25.059 1.00 90.56 125 GLU A C 1
ATOM 1069 O O . GLU A 1 125 ? -5.133 6.213 -24.958 1.00 90.56 125 GLU A O 1
ATOM 1074 N N . ARG A 1 126 ? -5.326 4.056 -25.622 1.00 91.94 126 ARG A N 1
ATOM 1075 C CA . ARG A 1 126 ? -6.673 4.171 -26.207 1.00 91.94 126 ARG A CA 1
ATOM 1076 C C . ARG A 1 126 ? -7.764 4.264 -25.141 1.00 91.94 126 ARG A C 1
ATOM 1078 O O . ARG A 1 126 ? -8.724 5.013 -25.318 1.00 91.94 126 ARG A O 1
ATOM 1085 N N . ASN A 1 127 ? -7.611 3.547 -24.026 1.00 91.94 127 ASN A N 1
ATOM 1086 C CA . ASN A 1 127 ? -8.663 3.358 -23.024 1.00 91.94 127 ASN A CA 1
ATOM 1087 C C . ASN A 1 127 ? -8.357 3.990 -21.659 1.00 91.94 127 ASN A C 1
ATOM 1089 O O . ASN A 1 127 ? -9.004 3.639 -20.679 1.00 91.94 127 ASN A O 1
ATOM 1093 N N . THR A 1 128 ? -7.445 4.962 -21.564 1.00 90.00 128 THR A N 1
ATOM 1094 C CA . THR A 1 128 ? -7.007 5.563 -20.283 1.00 90.00 128 THR A CA 1
ATOM 1095 C C . THR A 1 128 ? -8.162 5.950 -19.348 1.00 90.00 128 THR A C 1
ATOM 1097 O O . THR A 1 128 ? -8.093 5.734 -18.144 1.00 90.00 128 THR A O 1
ATOM 1100 N N . LYS A 1 129 ? -9.271 6.477 -19.891 1.00 89.31 129 LYS A N 1
ATOM 1101 C CA . LYS A 1 129 ? -10.448 6.877 -19.096 1.00 89.31 129 LYS A CA 1
ATOM 1102 C C . LYS A 1 129 ? -11.106 5.716 -18.338 1.00 89.31 129 LYS A C 1
ATOM 1104 O O . LYS A 1 129 ? -11.715 5.966 -17.303 1.00 89.31 129 LYS A O 1
ATOM 1109 N N . LYS A 1 130 ? -10.997 4.482 -18.841 1.00 91.94 130 LYS A N 1
ATOM 1110 C CA . LYS A 1 130 ? -11.487 3.256 -18.186 1.00 91.94 130 LYS A CA 1
ATOM 1111 C C . LYS A 1 130 ? -10.702 2.950 -16.907 1.00 91.94 130 LYS A C 1
ATOM 1113 O O . LYS A 1 130 ? -11.253 2.368 -15.984 1.00 91.94 130 LYS A O 1
ATOM 1118 N N . TYR A 1 131 ? -9.445 3.381 -16.857 1.00 91.62 131 TYR A N 1
ATOM 1119 C CA . TYR A 1 131 ? -8.472 3.046 -15.819 1.00 91.62 131 TYR A CA 1
ATOM 1120 C C . TYR A 1 131 ? -8.261 4.168 -14.791 1.00 91.62 131 TYR A C 1
ATOM 1122 O O . TYR A 1 131 ? -7.318 4.124 -14.012 1.00 91.62 131 TYR A O 1
ATOM 1130 N N . LYS A 1 132 ? -9.117 5.197 -14.783 1.00 89.25 132 LYS A N 1
ATOM 1131 C CA . LYS A 1 132 ? -8.942 6.391 -13.937 1.00 89.25 132 LYS A CA 1
ATOM 1132 C C . LYS A 1 132 ? -9.017 6.114 -12.424 1.00 89.25 132 LYS A C 1
ATOM 1134 O O . LYS A 1 132 ? -8.458 6.886 -11.654 1.00 89.25 132 LYS A O 1
ATOM 1139 N N . ASP A 1 133 ? -9.711 5.043 -12.038 1.00 90.00 133 ASP A N 1
ATOM 1140 C CA . ASP A 1 133 ? -9.951 4.633 -10.646 1.00 90.00 133 ASP A CA 1
ATOM 1141 C C . ASP A 1 133 ? -9.144 3.362 -10.297 1.00 90.00 133 ASP A C 1
ATOM 1143 O O . ASP A 1 133 ? -9.519 2.591 -9.416 1.00 90.00 133 ASP A O 1
ATOM 1147 N N . PHE A 1 134 ? -8.073 3.092 -11.050 1.00 93.75 134 PHE A N 1
ATOM 1148 C CA . PHE A 1 134 ? -7.225 1.906 -10.929 1.00 93.75 134 PHE A CA 1
ATOM 1149 C C . PHE A 1 134 ? -5.820 2.357 -10.520 1.00 93.75 134 PHE A C 1
ATOM 1151 O O . PHE A 1 134 ? -5.382 3.446 -10.897 1.00 93.75 134 PHE A O 1
ATOM 1158 N N . LEU A 1 135 ? -5.089 1.505 -9.803 1.00 93.94 135 LEU A N 1
ATOM 1159 C CA . LEU A 1 135 ? -3.644 1.650 -9.669 1.00 93.94 135 LEU A CA 1
ATOM 1160 C C . LEU A 1 135 ? -2.993 1.205 -10.979 1.00 93.94 135 LEU A C 1
ATOM 1162 O O . LEU A 1 135 ? -3.160 0.058 -11.390 1.00 93.94 135 LEU A O 1
ATOM 1166 N N . ILE A 1 136 ? -2.250 2.094 -11.636 1.00 94.25 136 ILE A N 1
ATOM 1167 C CA . ILE A 1 136 ? -1.571 1.802 -12.903 1.00 94.25 136 ILE A CA 1
ATOM 1168 C C . ILE A 1 136 ? -0.068 1.911 -12.720 1.00 94.25 136 ILE A C 1
ATOM 1170 O O . ILE A 1 136 ? 0.440 2.983 -12.393 1.00 94.25 136 ILE A O 1
ATOM 1174 N N . ILE A 1 137 ? 0.632 0.810 -12.987 1.00 92.88 137 ILE A N 1
ATOM 1175 C CA . ILE A 1 137 ? 2.086 0.699 -12.879 1.00 92.88 137 ILE A CA 1
ATOM 1176 C C . ILE A 1 137 ? 2.660 0.372 -14.257 1.00 92.88 137 ILE A C 1
ATOM 1178 O O . ILE A 1 137 ? 2.181 -0.530 -14.948 1.00 92.88 137 ILE A O 1
ATOM 1182 N N . ASP A 1 138 ? 3.684 1.105 -14.682 1.00 89.25 138 ASP A N 1
ATOM 1183 C CA . ASP A 1 138 ? 4.343 0.833 -15.956 1.00 89.25 138 ASP A CA 1
ATOM 1184 C C . ASP A 1 138 ? 5.423 -0.258 -15.857 1.00 89.25 138 ASP A C 1
ATOM 1186 O O . ASP A 1 138 ? 5.762 -0.788 -14.795 1.00 89.25 138 ASP A O 1
ATOM 1190 N N . PHE A 1 139 ? 6.000 -0.595 -17.007 1.00 78.62 139 PHE A N 1
ATOM 1191 C CA . PHE A 1 139 ? 7.062 -1.589 -17.116 1.00 78.62 139 PHE A CA 1
ATOM 1192 C C . PHE A 1 139 ? 8.397 -1.160 -16.488 1.00 78.62 139 PHE A C 1
ATOM 1194 O O . PHE A 1 139 ? 9.329 -1.956 -16.498 1.00 78.62 139 PHE A O 1
ATOM 1201 N N . ASN A 1 140 ? 8.533 0.060 -15.979 1.00 84.12 140 ASN A N 1
ATOM 1202 C CA . ASN A 1 140 ? 9.716 0.540 -15.266 1.00 84.12 140 ASN A CA 1
ATOM 1203 C C . ASN A 1 140 ? 9.441 0.696 -13.765 1.00 84.12 140 ASN A C 1
ATOM 1205 O O . ASN A 1 140 ? 10.247 1.307 -13.069 1.00 84.12 140 ASN A O 1
ATOM 1209 N N . SER A 1 141 ? 8.324 0.148 -13.274 1.00 85.94 141 SER A N 1
ATOM 1210 C CA . SER A 1 141 ? 7.879 0.316 -11.890 1.00 85.94 141 SER A CA 1
ATOM 1211 C C . SER A 1 141 ? 7.596 1.786 -11.546 1.00 85.94 141 SER A C 1
ATOM 1213 O O . SER A 1 141 ? 7.799 2.219 -10.419 1.00 85.94 141 SER A O 1
ATOM 1215 N N . ASN A 1 142 ? 7.118 2.578 -12.506 1.00 90.19 142 ASN A N 1
ATOM 1216 C CA . ASN A 1 142 ? 6.580 3.906 -12.230 1.00 90.19 142 ASN A CA 1
ATOM 1217 C C . ASN A 1 142 ? 5.078 3.805 -11.977 1.00 90.19 142 ASN A C 1
ATOM 1219 O O . ASN A 1 142 ? 4.372 3.091 -12.693 1.00 90.19 142 ASN A O 1
ATOM 1223 N N . ILE A 1 143 ? 4.572 4.580 -11.024 1.00 92.12 143 ILE A N 1
ATOM 1224 C CA . ILE A 1 143 ? 3.135 4.691 -10.790 1.00 92.12 143 ILE A CA 1
ATOM 1225 C C . ILE A 1 143 ? 2.591 5.840 -11.646 1.00 92.12 143 ILE A C 1
ATOM 1227 O O . ILE A 1 143 ? 3.022 6.991 -11.536 1.00 92.12 143 ILE A O 1
ATOM 1231 N N . VAL A 1 144 ? 1.659 5.507 -12.537 1.00 93.00 144 VAL A N 1
ATOM 1232 C CA . VAL A 1 144 ? 1.084 6.410 -13.547 1.00 93.00 144 VAL A CA 1
ATOM 1233 C C . VAL A 1 144 ? -0.273 6.958 -13.105 1.00 93.00 144 VAL A C 1
ATOM 1235 O O . VAL A 1 144 ? -0.606 8.113 -13.379 1.00 93.00 144 VAL A O 1
ATOM 1238 N N . ILE A 1 145 ? -1.081 6.128 -12.446 1.00 92.62 145 ILE A N 1
ATOM 1239 C CA . ILE A 1 145 ? -2.380 6.508 -11.884 1.00 92.62 145 ILE A CA 1
ATOM 1240 C C . ILE A 1 145 ? -2.502 5.859 -10.512 1.00 92.62 145 ILE A C 1
ATOM 1242 O O . ILE A 1 145 ? -2.214 4.674 -10.366 1.00 92.62 145 ILE A O 1
ATOM 1246 N N . GLU A 1 146 ? -2.958 6.643 -9.542 1.00 89.94 146 GLU A N 1
ATOM 1247 C CA . GLU A 1 146 ? -3.305 6.203 -8.194 1.00 89.94 146 GLU A CA 1
ATOM 1248 C C . GLU A 1 146 ? -4.809 6.435 -7.979 1.00 89.94 146 GLU A C 1
ATOM 1250 O O . GLU A 1 146 ? -5.319 7.518 -8.312 1.00 89.94 146 GLU A O 1
ATOM 1255 N N . PRO A 1 147 ? -5.546 5.432 -7.467 1.00 86.12 147 PRO A N 1
ATOM 1256 C CA . PRO A 1 147 ? -6.991 5.531 -7.293 1.00 86.12 147 PRO A CA 1
ATOM 1257 C C . PRO A 1 147 ? -7.391 6.322 -6.038 1.00 86.12 147 PRO A C 1
ATOM 1259 O O . PRO A 1 147 ? -8.547 6.718 -5.910 1.00 86.12 147 PRO A O 1
ATOM 1262 N N . TYR A 1 148 ? -6.444 6.572 -5.139 1.00 83.88 148 TYR A N 1
ATOM 1263 C CA . TYR A 1 148 ? -6.604 7.294 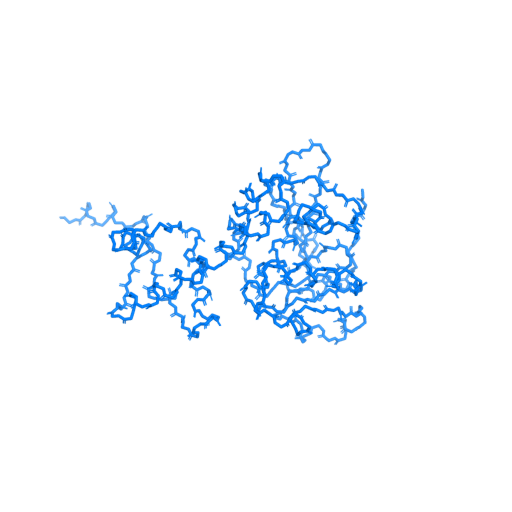-3.878 1.00 83.88 148 TYR A CA 1
ATOM 1264 C C . TYR A 1 148 ? -6.038 8.718 -3.965 1.00 83.88 148 TYR A C 1
ATOM 1266 O O . TYR A 1 148 ? -5.317 9.066 -4.905 1.00 83.88 148 TYR A O 1
ATOM 1274 N N . ASP A 1 149 ? -6.422 9.571 -3.014 1.00 69.44 149 ASP A N 1
ATOM 1275 C CA . ASP A 1 149 ? -6.005 10.973 -2.981 1.00 69.44 149 ASP A CA 1
ATOM 1276 C C . ASP A 1 149 ? -4.646 11.137 -2.278 1.00 69.44 149 ASP A C 1
ATOM 1278 O O . ASP A 1 149 ? -4.426 10.634 -1.179 1.00 69.44 149 ASP A O 1
ATOM 1282 N N . GLU A 1 150 ? -3.738 11.896 -2.906 1.00 57.56 150 GLU A N 1
ATOM 1283 C CA . GLU A 1 150 ? -2.350 12.117 -2.448 1.00 57.56 150 GLU A CA 1
ATOM 1284 C C . GLU A 1 150 ? -2.240 12.704 -1.028 1.00 57.56 150 GLU A C 1
ATOM 1286 O O . GLU A 1 150 ? -1.199 12.568 -0.384 1.00 57.56 150 GLU A O 1
ATOM 1291 N N . GLU A 1 151 ? -3.287 13.375 -0.537 1.00 51.03 151 GLU A N 1
ATOM 1292 C CA . GLU A 1 151 ? -3.301 14.005 0.789 1.00 51.03 151 GLU A CA 1
ATOM 1293 C C . GLU A 1 151 ? -3.502 13.003 1.939 1.00 51.03 151 GLU A C 1
ATOM 1295 O O . GLU A 1 151 ? -3.179 13.326 3.085 1.00 51.03 151 GLU A O 1
ATOM 1300 N N . GLU A 1 152 ? -3.996 11.792 1.658 1.00 51.06 152 GLU A N 1
ATOM 1301 C CA . GLU A 1 152 ? -4.333 10.799 2.688 1.00 51.06 152 GLU A CA 1
ATOM 1302 C C . GLU A 1 152 ? -3.291 9.687 2.857 1.00 51.06 152 GLU A C 1
ATOM 1304 O O . GLU A 1 152 ? -3.365 8.915 3.816 1.00 51.06 152 GLU A O 1
ATOM 1309 N N . GLU A 1 153 ? -2.267 9.628 2.007 1.00 55.75 153 GLU A N 1
ATOM 1310 C CA . GLU A 1 153 ? -1.333 8.507 2.032 1.00 55.75 153 GLU A CA 1
ATOM 1311 C C . GLU A 1 153 ? -0.073 8.774 2.843 1.00 55.75 153 GLU A C 1
ATOM 1313 O O . GLU A 1 153 ? 0.954 9.292 2.386 1.00 55.75 153 GLU A O 1
ATOM 1318 N N . ILE A 1 154 ? -0.141 8.303 4.079 1.00 59.84 154 ILE A N 1
ATOM 1319 C CA . ILE A 1 154 ? 1.039 7.901 4.813 1.00 59.84 154 ILE A CA 1
ATOM 1320 C C . ILE A 1 154 ? 1.045 6.373 4.754 1.00 59.84 154 ILE A C 1
ATOM 1322 O O . ILE A 1 154 ? 0.317 5.741 5.516 1.00 59.84 154 ILE A O 1
ATOM 1326 N N . PHE A 1 155 ? 1.880 5.781 3.886 1.00 82.81 155 PHE A N 1
ATOM 1327 C CA . PHE A 1 155 ? 2.233 4.345 3.902 1.00 82.81 155 PHE A CA 1
ATOM 1328 C C . PHE A 1 155 ? 2.953 3.940 5.210 1.00 82.81 155 PHE A C 1
ATOM 1330 O O . PHE A 1 155 ? 3.844 3.099 5.225 1.00 82.81 155 PHE A O 1
ATOM 1337 N N . ASP A 1 156 ? 2.623 4.589 6.327 1.00 86.06 156 ASP A N 1
ATOM 1338 C CA . ASP A 1 156 ? 3.125 4.344 7.669 1.00 86.06 156 ASP A CA 1
ATOM 1339 C C . ASP A 1 156 ? 2.736 2.951 8.141 1.00 86.06 156 ASP A C 1
ATOM 1341 O O . ASP A 1 156 ? 3.509 2.319 8.859 1.00 86.06 156 ASP A O 1
ATOM 1345 N N . PHE A 1 157 ? 1.545 2.480 7.763 1.00 88.12 157 PHE A N 1
ATOM 1346 C CA . PHE A 1 157 ? 1.107 1.132 8.090 1.00 88.12 157 PHE A CA 1
ATOM 1347 C C . PHE A 1 157 ? 1.947 0.097 7.356 1.00 88.12 157 PHE A C 1
ATOM 1349 O O . PHE A 1 157 ? 2.583 -0.724 8.008 1.00 88.12 157 PHE A O 1
ATOM 1356 N N . GLU A 1 158 ? 2.012 0.178 6.029 1.00 92.44 158 GLU A N 1
ATOM 1357 C CA . GLU A 1 158 ? 2.795 -0.726 5.194 1.00 92.44 158 GLU A CA 1
ATOM 1358 C C . GLU A 1 158 ? 4.265 -0.677 5.612 1.00 92.44 158 GLU A C 1
ATOM 1360 O O . GLU A 1 158 ? 4.885 -1.713 5.845 1.00 92.44 158 GLU A O 1
ATOM 1365 N N . PHE A 1 159 ? 4.809 0.521 5.828 1.00 91.75 159 PHE A N 1
ATOM 1366 C CA . PHE A 1 159 ? 6.175 0.689 6.296 1.00 91.75 159 PHE A CA 1
ATOM 1367 C C . PHE A 1 159 ? 6.416 0.006 7.645 1.00 91.75 159 PHE A C 1
ATOM 1369 O O . PHE A 1 159 ? 7.363 -0.767 7.769 1.00 91.75 159 PHE A O 1
ATOM 1376 N N . LYS A 1 160 ? 5.574 0.243 8.661 1.00 91.38 160 LYS A N 1
ATOM 1377 C CA . LYS A 1 160 ? 5.731 -0.388 9.986 1.00 91.38 160 LYS A CA 1
ATOM 1378 C C . LYS A 1 160 ? 5.536 -1.897 9.928 1.00 91.38 160 LYS A C 1
ATOM 1380 O O . LYS A 1 160 ? 6.289 -2.622 10.580 1.00 91.38 160 LYS A O 1
ATOM 1385 N N . LEU A 1 161 ? 4.567 -2.359 9.142 1.00 93.44 161 LEU A N 1
ATOM 1386 C CA . LEU A 1 161 ? 4.301 -3.771 8.913 1.00 93.44 161 LEU A CA 1
ATOM 1387 C C . LEU A 1 161 ? 5.531 -4.448 8.315 1.00 93.44 161 LEU A C 1
ATOM 1389 O O . LEU A 1 161 ? 6.089 -5.356 8.928 1.00 93.44 161 LEU A O 1
ATOM 1393 N N . PHE A 1 162 ? 6.012 -3.971 7.168 1.00 95.25 162 PHE A N 1
ATOM 1394 C CA . PHE A 1 162 ? 7.127 -4.608 6.477 1.00 95.25 162 PHE A CA 1
ATOM 1395 C C . PHE A 1 162 ? 8.457 -4.411 7.204 1.00 95.25 162 PHE A C 1
ATOM 1397 O O . PHE A 1 162 ? 9.260 -5.338 7.235 1.00 95.25 162 PHE A O 1
ATOM 1404 N N . LYS A 1 163 ? 8.664 -3.289 7.904 1.00 94.62 163 LYS A N 1
ATOM 1405 C CA . LYS A 1 163 ? 9.825 -3.107 8.791 1.00 94.62 163 LYS A CA 1
ATOM 1406 C C . LYS A 1 163 ? 9.871 -4.145 9.912 1.00 94.62 163 LYS A C 1
ATOM 1408 O O . LYS A 1 163 ? 10.959 -4.576 10.275 1.00 94.62 163 LYS A O 1
ATOM 1413 N N . LYS A 1 164 ? 8.720 -4.534 10.469 1.00 94.75 164 LYS A N 1
ATOM 1414 C CA . LYS A 1 164 ? 8.622 -5.589 11.489 1.00 94.75 164 LYS A CA 1
ATOM 1415 C C . LYS A 1 164 ? 8.787 -6.975 10.866 1.00 94.75 164 LYS A C 1
ATOM 1417 O O . LYS A 1 164 ? 9.600 -7.759 11.337 1.00 94.75 164 LYS A O 1
ATOM 1422 N N . VAL A 1 165 ? 8.036 -7.262 9.806 1.00 95.38 165 VAL A N 1
ATOM 1423 C CA . VAL A 1 165 ? 8.010 -8.567 9.130 1.00 95.38 165 VAL A CA 1
ATOM 1424 C C . VAL A 1 165 ? 9.398 -8.960 8.626 1.00 95.38 165 VAL A C 1
ATOM 1426 O O . VAL A 1 165 ? 9.852 -10.069 8.887 1.00 95.38 165 VAL A O 1
ATOM 1429 N N . LEU A 1 166 ? 10.119 -8.037 7.986 1.00 95.25 166 LEU A N 1
ATOM 1430 C CA . LEU A 1 166 ? 11.452 -8.293 7.428 1.00 95.25 166 LEU A CA 1
ATOM 1431 C C . LEU A 1 166 ? 12.543 -8.547 8.484 1.00 95.25 166 LEU A C 1
ATOM 1433 O O . LEU A 1 166 ? 13.642 -8.957 8.125 1.00 95.25 166 LEU A O 1
ATOM 1437 N N . GLN A 1 167 ? 12.274 -8.337 9.779 1.00 94.75 167 GLN A N 1
ATOM 1438 C CA . GLN A 1 167 ? 13.207 -8.735 10.846 1.00 94.75 167 GLN A CA 1
ATOM 1439 C C . GLN A 1 167 ? 13.253 -10.253 11.035 1.00 94.75 167 GLN A C 1
ATOM 1441 O O . GLN A 1 167 ? 14.210 -10.771 11.613 1.00 94.75 167 GLN A O 1
ATOM 1446 N N . ASN A 1 168 ? 12.222 -10.968 10.577 1.00 94.31 168 ASN A N 1
ATOM 1447 C CA . ASN A 1 168 ? 12.182 -12.415 10.640 1.00 94.31 168 ASN A CA 1
ATOM 1448 C C . ASN A 1 168 ? 12.912 -13.016 9.428 1.00 94.31 168 ASN A C 1
ATOM 1450 O O . ASN A 1 168 ? 12.523 -12.723 8.298 1.00 94.31 168 ASN A O 1
ATOM 1454 N N . PRO A 1 169 ? 13.938 -13.865 9.613 1.00 92.12 169 PRO A N 1
ATOM 1455 C CA . PRO A 1 169 ? 14.643 -14.482 8.490 1.00 92.12 169 PRO A CA 1
ATOM 1456 C C . PRO A 1 169 ? 13.813 -15.546 7.749 1.00 92.12 169 PRO A C 1
ATOM 1458 O O . PRO A 1 169 ? 14.160 -15.907 6.627 1.00 92.12 169 PRO A O 1
ATOM 1461 N N . ASP A 1 170 ? 12.736 -16.072 8.346 1.00 93.94 170 ASP A N 1
ATOM 1462 C CA . ASP A 1 170 ? 11.900 -17.106 7.730 1.00 93.94 170 ASP A CA 1
ATOM 1463 C C . ASP A 1 170 ? 10.785 -16.490 6.868 1.00 93.94 170 ASP A C 1
ATOM 1465 O O . ASP A 1 170 ? 9.838 -15.887 7.374 1.00 93.94 170 ASP A O 1
ATOM 1469 N N . GLN A 1 171 ? 10.863 -16.703 5.552 1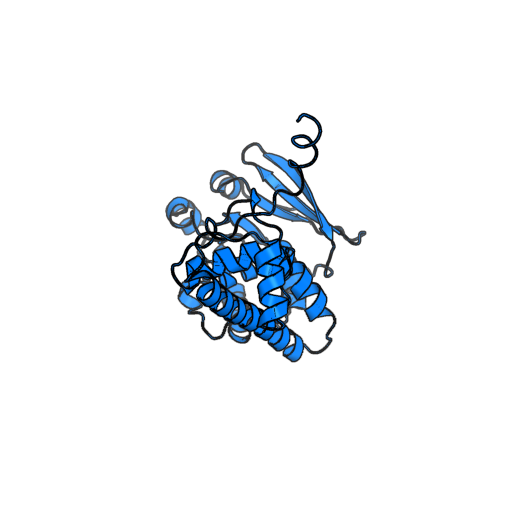.00 91.81 171 GLN A N 1
ATOM 1470 C CA . GLN A 1 171 ? 9.900 -16.192 4.570 1.00 91.81 171 GLN A CA 1
ATOM 1471 C C . GLN A 1 171 ? 8.461 -16.682 4.794 1.00 91.81 171 GLN A C 1
ATOM 1473 O O . GLN A 1 171 ? 7.510 -15.960 4.490 1.00 91.81 171 GLN A O 1
ATOM 1478 N N . ASN A 1 172 ? 8.263 -17.893 5.318 1.00 91.44 172 ASN A N 1
ATOM 1479 C CA . ASN A 1 172 ? 6.917 -18.385 5.608 1.00 91.44 172 ASN A CA 1
ATOM 1480 C C . ASN A 1 172 ? 6.336 -17.659 6.817 1.00 91.44 172 ASN A C 1
ATOM 1482 O O . ASN A 1 172 ? 5.166 -17.281 6.797 1.00 91.44 172 ASN A O 1
ATOM 1486 N N . VAL A 1 173 ? 7.159 -17.418 7.841 1.00 93.75 173 VAL A N 1
ATOM 1487 C CA . VAL A 1 173 ? 6.730 -16.627 8.998 1.00 93.75 173 VAL A CA 1
ATOM 1488 C C . VAL A 1 173 ? 6.455 -15.186 8.579 1.00 93.75 173 VAL A C 1
ATOM 1490 O O . VAL A 1 173 ? 5.447 -14.631 8.994 1.00 93.75 173 VAL A O 1
ATOM 1493 N N . GLN A 1 174 ? 7.247 -14.618 7.666 1.00 94.38 174 GLN A N 1
ATOM 1494 C CA . GLN A 1 174 ? 6.970 -13.293 7.110 1.00 94.38 174 GLN A CA 1
ATOM 1495 C C . GLN A 1 174 ? 5.578 -13.196 6.457 1.00 94.38 174 GLN A C 1
ATOM 1497 O O . GLN A 1 174 ? 4.845 -12.226 6.669 1.00 94.38 174 GLN A O 1
ATOM 1502 N N . ILE A 1 175 ? 5.197 -14.205 5.665 1.00 91.75 175 ILE A N 1
ATOM 1503 C CA . ILE A 1 175 ? 3.870 -14.286 5.035 1.00 91.75 175 ILE A CA 1
ATOM 1504 C C . ILE A 1 175 ? 2.775 -14.404 6.101 1.00 91.75 175 ILE A C 1
ATOM 1506 O O . ILE A 1 175 ? 1.783 -13.679 6.032 1.00 91.75 175 ILE A O 1
ATOM 1510 N N . LEU A 1 176 ? 2.962 -15.284 7.090 1.00 91.75 176 LEU A N 1
ATOM 1511 C CA . LEU A 1 176 ? 2.003 -15.488 8.179 1.00 91.75 176 LEU A CA 1
ATOM 1512 C C . LEU A 1 176 ? 1.819 -14.230 9.031 1.00 91.75 176 LEU A C 1
ATOM 1514 O O . LEU A 1 176 ? 0.685 -13.882 9.349 1.00 91.75 176 LEU A O 1
ATOM 1518 N N . ASP A 1 177 ? 2.899 -13.524 9.357 1.00 93.62 177 ASP A N 1
ATOM 1519 C CA . ASP A 1 177 ? 2.860 -12.273 10.118 1.00 93.62 177 ASP A CA 1
ATOM 1520 C C . ASP A 1 177 ? 2.124 -11.177 9.334 1.00 93.62 177 ASP A C 1
ATOM 1522 O O . ASP A 1 177 ? 1.298 -10.456 9.895 1.00 93.62 177 A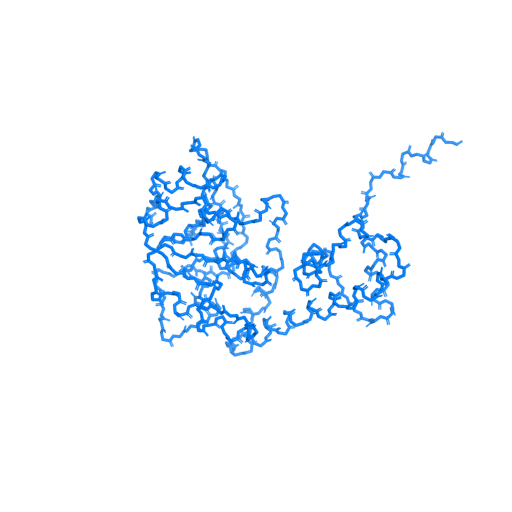SP A O 1
ATOM 1526 N N . THR A 1 178 ? 2.365 -11.094 8.020 1.00 93.38 178 THR A N 1
ATOM 1527 C CA . THR A 1 178 ? 1.658 -10.158 7.129 1.00 93.38 178 THR A CA 1
ATOM 1528 C C . THR A 1 178 ? 0.159 -10.462 7.081 1.00 93.38 178 THR A C 1
ATOM 1530 O O . THR A 1 178 ? -0.665 -9.557 7.209 1.00 93.38 178 THR A O 1
ATOM 1533 N N . TYR A 1 179 ? -0.206 -11.738 6.928 1.00 89.88 179 TYR A N 1
ATOM 1534 C CA . TYR A 1 179 ? -1.602 -12.177 6.916 1.00 89.88 179 TYR A CA 1
ATOM 1535 C C . TYR A 1 179 ? -2.304 -11.949 8.258 1.00 89.88 179 TYR A C 1
ATOM 1537 O O . TYR A 1 179 ? -3.429 -11.458 8.299 1.00 89.88 179 TYR A O 1
ATOM 1545 N N . SER A 1 180 ? -1.625 -12.257 9.361 1.00 90.44 180 SER A N 1
ATOM 1546 C CA . SER A 1 180 ? -2.175 -12.088 10.708 1.00 90.44 180 SER A CA 1
ATOM 1547 C C . SER A 1 180 ? -2.479 -10.621 11.000 1.00 90.44 180 SER A C 1
ATOM 1549 O O . SER A 1 180 ? -3.502 -10.309 11.606 1.00 90.44 180 SER A O 1
ATOM 1551 N N . GLU A 1 181 ? -1.627 -9.703 10.536 1.00 90.81 181 GLU A N 1
ATOM 1552 C CA . GLU A 1 181 ? -1.877 -8.268 10.672 1.00 90.81 181 GLU A CA 1
ATOM 1553 C C . GLU A 1 181 ? -3.095 -7.812 9.852 1.00 90.81 181 GLU A C 1
ATOM 1555 O O . GLU A 1 181 ? -3.904 -7.012 10.327 1.00 90.81 181 GLU A O 1
ATOM 1560 N N . PHE A 1 182 ? -3.263 -8.361 8.646 1.00 88.00 182 PHE A N 1
ATOM 1561 C CA . PHE A 1 182 ? -4.452 -8.137 7.826 1.00 88.00 182 PHE A CA 1
ATOM 1562 C C . PHE A 1 182 ? -5.729 -8.598 8.547 1.00 88.00 182 PHE A C 1
ATOM 1564 O O . PHE A 1 182 ? -6.664 -7.812 8.711 1.00 88.00 182 PHE A O 1
ATOM 1571 N N . GLU A 1 183 ? -5.764 -9.844 9.029 1.00 88.00 183 GLU A N 1
ATOM 1572 C CA . GLU A 1 183 ? -6.919 -10.377 9.762 1.00 88.00 183 GLU A CA 1
ATOM 1573 C C . GLU A 1 183 ? -7.212 -9.571 11.030 1.00 88.00 183 GLU A C 1
ATOM 1575 O O . GLU A 1 183 ? -8.375 -9.273 11.319 1.00 88.00 183 GLU A O 1
ATOM 1580 N N . ARG A 1 184 ? -6.163 -9.151 11.752 1.00 91.12 184 ARG A N 1
ATOM 1581 C CA . ARG A 1 184 ? -6.286 -8.295 12.937 1.00 91.12 184 ARG A CA 1
ATOM 1582 C C . ARG A 1 184 ? -7.024 -7.000 12.611 1.00 91.12 184 ARG A C 1
ATOM 1584 O O . ARG A 1 184 ? -7.934 -6.632 13.350 1.00 91.12 184 ARG A O 1
ATOM 1591 N N . LEU A 1 185 ? -6.668 -6.315 11.522 1.00 90.81 185 LEU A N 1
ATOM 1592 C CA . LEU A 1 185 ? -7.326 -5.066 11.123 1.00 90.81 185 LEU A CA 1
ATOM 1593 C C . LEU A 1 185 ? -8.785 -5.268 10.706 1.00 90.81 185 LEU A C 1
ATOM 1595 O O . LEU A 1 185 ? -9.632 -4.429 11.018 1.00 90.81 185 LEU A O 1
ATOM 1599 N N . ILE A 1 186 ? -9.104 -6.379 10.039 1.00 89.44 186 ILE A N 1
ATOM 1600 C CA . ILE A 1 186 ? -10.487 -6.709 9.672 1.00 89.44 186 ILE A CA 1
ATOM 1601 C C . ILE A 1 186 ? -11.335 -6.979 10.920 1.00 89.44 186 ILE A C 1
ATOM 1603 O O . ILE A 1 186 ? -12.427 -6.420 11.042 1.00 89.44 186 ILE A O 1
ATOM 1607 N N . LEU A 1 187 ? -10.822 -7.771 11.869 1.00 90.31 187 LEU A N 1
ATOM 1608 C CA . LEU A 1 187 ? -11.490 -8.046 13.146 1.00 90.31 187 LEU A CA 1
ATOM 1609 C C . LEU A 1 187 ? -11.672 -6.770 13.976 1.00 90.31 187 LEU A C 1
ATOM 1611 O O . LEU A 1 187 ? -12.725 -6.544 14.575 1.00 90.31 187 LEU A O 1
ATOM 1615 N N . LEU A 1 188 ? -10.651 -5.916 13.994 1.00 91.81 188 LEU A N 1
ATOM 1616 C CA . LEU A 1 188 ? -10.704 -4.635 14.680 1.00 91.81 188 LEU A CA 1
ATOM 1617 C C . LEU A 1 188 ? -11.766 -3.717 14.065 1.00 91.81 188 LEU A C 1
ATOM 1619 O O . LEU A 1 188 ? -12.518 -3.073 14.792 1.00 91.81 188 LEU A O 1
ATOM 1623 N N . THR A 1 189 ? -11.869 -3.696 12.736 1.00 92.81 189 THR A N 1
ATOM 1624 C CA . THR A 1 189 ? -12.894 -2.927 12.020 1.00 92.81 189 THR A CA 1
ATOM 1625 C C . THR A 1 189 ? -14.301 -3.419 12.363 1.00 92.81 189 THR A C 1
ATOM 1627 O O . THR A 1 189 ? -15.160 -2.599 12.676 1.00 92.81 189 THR A O 1
ATOM 1630 N N . ASP A 1 190 ? -14.532 -4.736 12.376 1.00 92.06 190 ASP A N 1
ATOM 1631 C CA . ASP A 1 190 ? -15.810 -5.334 12.803 1.00 92.06 190 ASP A CA 1
ATOM 1632 C C . ASP A 1 190 ? -16.171 -4.946 14.246 1.00 92.06 190 ASP A C 1
ATOM 1634 O O . ASP A 1 190 ? -17.293 -4.529 14.536 1.00 92.06 190 ASP A O 1
ATOM 1638 N N . THR A 1 191 ? -15.191 -5.025 15.149 1.00 91.75 191 THR A N 1
ATOM 1639 C CA . THR A 1 191 ? -15.363 -4.673 16.566 1.00 91.75 191 THR A CA 1
ATOM 1640 C C . THR A 1 191 ? -15.742 -3.201 16.723 1.00 91.75 191 THR A C 1
ATOM 1642 O O . THR A 1 191 ? -16.708 -2.876 17.410 1.00 91.75 191 THR A O 1
ATOM 1645 N N . ILE A 1 192 ? -15.029 -2.307 16.032 1.00 92.50 192 ILE A N 1
ATOM 1646 C CA . ILE A 1 192 ? -15.305 -0.868 16.055 1.00 92.50 192 ILE A CA 1
ATOM 1647 C C . ILE A 1 192 ? -16.689 -0.568 15.489 1.00 92.50 192 ILE A C 1
ATOM 1649 O O . ILE A 1 192 ? -17.410 0.246 16.056 1.00 92.50 192 ILE A O 1
ATOM 1653 N N . LEU A 1 193 ? -17.093 -1.221 14.399 1.00 91.94 193 LEU A N 1
ATOM 1654 C CA . LEU A 1 193 ? -18.419 -1.013 13.823 1.00 91.94 193 LEU A CA 1
ATOM 1655 C C . LEU A 1 193 ? -19.534 -1.341 14.815 1.00 91.94 193 LEU A C 1
ATOM 1657 O O . LEU A 1 193 ? -20.431 -0.516 14.984 1.00 91.94 193 LEU A O 1
ATOM 1661 N N . LYS A 1 194 ? -19.433 -2.479 15.510 1.00 89.56 194 LYS A N 1
ATOM 1662 C CA . LYS A 1 194 ? -20.394 -2.899 16.541 1.00 89.56 194 LYS A CA 1
ATOM 1663 C C . LYS A 1 194 ? -20.464 -1.906 17.699 1.00 89.56 194 LYS A C 1
ATOM 1665 O O . LYS A 1 194 ? -21.555 -1.518 18.107 1.00 89.56 194 LYS A O 1
ATOM 1670 N N . GLU A 1 195 ? -19.318 -1.427 18.180 1.00 88.25 195 GLU A N 1
ATOM 1671 C CA . GLU A 1 195 ? -19.284 -0.419 19.247 1.00 88.25 195 GLU A CA 1
ATOM 1672 C C . GLU A 1 195 ? -19.841 0.940 18.801 1.00 88.25 195 GLU A C 1
ATOM 1674 O O . GLU A 1 195 ? -20.461 1.654 19.589 1.00 88.25 195 GLU A O 1
ATOM 1679 N N . LEU A 1 196 ? -19.666 1.303 17.528 1.00 89.44 196 LEU A N 1
ATOM 1680 C CA . LEU A 1 196 ? -20.167 2.558 16.968 1.00 89.44 196 LEU A CA 1
ATOM 1681 C C . LEU A 1 196 ? -21.650 2.517 16.566 1.00 89.44 196 LEU A C 1
ATOM 1683 O O . LEU A 1 196 ? -22.192 3.561 16.183 1.00 89.44 196 LEU A O 1
ATOM 1687 N N . GLU A 1 197 ? -22.324 1.364 16.613 1.00 86.62 197 GLU A N 1
ATOM 1688 C CA . GLU A 1 197 ? -23.761 1.257 16.316 1.00 86.62 197 GLU A CA 1
ATOM 1689 C C . GLU A 1 197 ? -24.616 2.180 17.204 1.00 86.62 197 GLU A C 1
ATOM 1691 O O . GLU A 1 197 ? -25.345 3.009 16.645 1.00 86.62 197 GLU A O 1
ATOM 1696 N N . PRO A 1 198 ? -24.512 2.133 18.551 1.00 88.69 198 PRO A N 1
ATOM 1697 C CA . PRO A 1 198 ? -25.279 3.017 19.428 1.00 88.69 198 PRO A CA 1
ATOM 1698 C C . PRO A 1 198 ? -24.733 4.454 19.490 1.00 88.69 198 PRO A C 1
ATOM 1700 O O . PRO A 1 198 ? -25.403 5.343 20.019 1.00 88.69 198 PRO A O 1
ATOM 1703 N N . ILE A 1 199 ? -23.526 4.706 18.974 1.00 87.88 199 ILE A N 1
ATOM 1704 C CA . ILE A 1 199 ? -22.822 5.980 19.137 1.00 87.88 199 ILE A CA 1
ATOM 1705 C C . ILE A 1 199 ? -23.071 6.899 17.936 1.00 87.88 199 ILE A C 1
ATOM 1707 O O . ILE A 1 199 ? -22.834 6.555 16.775 1.00 87.88 199 ILE A O 1
ATOM 1711 N N . LYS A 1 200 ? -23.516 8.130 18.218 1.00 86.62 200 LYS A N 1
ATOM 1712 C CA . LYS A 1 200 ? -23.702 9.163 17.188 1.00 86.62 200 LYS A CA 1
ATOM 1713 C C . LYS A 1 200 ? -22.367 9.728 16.694 1.00 86.62 200 LYS A C 1
ATOM 1715 O O . LYS A 1 200 ? -22.210 9.939 15.494 1.00 86.62 200 LYS A O 1
ATOM 1720 N N . GLN A 1 201 ? -21.445 10.002 17.615 1.00 91.69 201 GLN A N 1
ATOM 1721 C CA . GLN A 1 201 ? -20.127 10.567 17.335 1.00 91.69 201 GLN A CA 1
ATOM 1722 C C . GLN A 1 201 ? -19.161 10.256 18.487 1.00 91.69 201 GLN A C 1
ATOM 1724 O O . GLN A 1 201 ? -19.573 10.296 19.644 1.00 91.69 201 GLN A O 1
ATOM 1729 N N . ILE A 1 202 ? -17.895 9.988 18.168 1.00 92.12 202 ILE A N 1
ATOM 1730 C CA . ILE A 1 202 ? -16.805 9.758 19.124 1.00 92.12 202 ILE A CA 1
ATOM 1731 C C . ILE A 1 202 ? -15.510 10.400 18.607 1.00 92.12 202 ILE A C 1
ATOM 1733 O O . ILE A 1 202 ? -15.306 10.517 17.392 1.00 92.12 202 ILE A O 1
ATOM 1737 N N . SER A 1 203 ? -14.638 10.849 19.511 1.00 92.81 203 SER A N 1
ATOM 1738 C CA . SER A 1 203 ? -13.298 11.299 19.125 1.00 92.81 203 SER A CA 1
ATOM 1739 C C . SER A 1 203 ? -12.368 10.107 18.870 1.00 92.81 203 SER A C 1
ATOM 1741 O O . SER A 1 203 ? -12.604 9.004 19.360 1.00 92.81 203 SER A O 1
ATOM 1743 N N . GLU A 1 204 ? -11.299 10.312 18.099 1.00 91.88 204 GLU A N 1
ATOM 1744 C CA . GLU A 1 204 ? -10.277 9.277 17.891 1.00 91.88 204 GLU A CA 1
ATOM 1745 C C . GLU A 1 204 ? -9.651 8.815 19.216 1.00 91.88 204 GLU A C 1
ATOM 1747 O O . GLU A 1 204 ? -9.477 7.617 19.413 1.00 91.88 204 GLU A O 1
ATOM 1752 N N . ASP A 1 205 ? -9.382 9.738 20.143 1.00 92.12 205 ASP A N 1
ATOM 1753 C CA . ASP A 1 205 ? -8.782 9.402 21.440 1.00 92.12 205 ASP A CA 1
ATOM 1754 C C . ASP A 1 205 ? -9.744 8.641 22.361 1.00 92.12 205 ASP A C 1
ATOM 1756 O O . ASP A 1 205 ? -9.333 7.685 23.019 1.00 92.12 205 ASP A O 1
ATOM 1760 N N . ASP A 1 206 ? -11.026 9.013 22.372 1.00 91.62 206 ASP A N 1
ATOM 1761 C CA . ASP A 1 206 ? -12.036 8.297 23.158 1.00 91.62 206 ASP A CA 1
ATOM 1762 C C . ASP A 1 206 ? -12.271 6.892 22.598 1.00 91.62 206 ASP A C 1
ATOM 1764 O O . ASP A 1 206 ? -12.350 5.936 23.363 1.00 91.62 206 ASP A O 1
ATOM 1768 N N . LEU A 1 207 ? -12.297 6.738 21.267 1.00 91.69 207 LEU A N 1
ATOM 1769 C CA . LEU A 1 207 ? -12.392 5.425 20.625 1.00 91.69 207 LEU A CA 1
ATOM 1770 C C . LEU A 1 207 ? -11.197 4.540 20.998 1.00 91.69 207 LEU A C 1
ATOM 1772 O O . LEU A 1 207 ? -11.379 3.385 21.374 1.00 91.69 207 LEU A O 1
ATOM 1776 N N . MET A 1 208 ? -9.978 5.082 20.918 1.00 91.94 208 MET A N 1
ATOM 1777 C CA . MET A 1 208 ? -8.760 4.372 21.317 1.00 91.94 208 MET A CA 1
ATOM 1778 C C . MET A 1 208 ? -8.835 3.899 22.771 1.00 91.94 208 MET A C 1
ATOM 1780 O O . MET A 1 208 ? -8.490 2.756 23.068 1.00 91.94 208 MET A O 1
ATOM 1784 N N . LYS A 1 209 ? -9.307 4.771 23.667 1.00 91.88 209 LYS A N 1
ATOM 1785 C CA . LYS A 1 209 ? -9.460 4.467 25.088 1.00 91.88 209 LYS A CA 1
ATOM 1786 C C . LYS A 1 209 ? -10.526 3.399 25.337 1.00 91.88 209 LYS A C 1
ATOM 1788 O O . LYS A 1 209 ? -10.268 2.461 26.083 1.00 91.88 209 LYS A O 1
ATOM 1793 N N . GLU A 1 210 ? -11.692 3.507 24.702 1.00 90.50 210 GLU A N 1
ATOM 1794 C CA . GLU A 1 210 ? -12.763 2.518 24.851 1.00 90.50 210 GLU A CA 1
ATOM 1795 C C . GLU A 1 210 ? -12.329 1.125 24.387 1.00 90.50 210 GLU A C 1
ATOM 1797 O O . GLU A 1 210 ? -12.638 0.134 25.050 1.00 90.50 210 GLU A O 1
ATOM 1802 N N . LEU A 1 211 ? -11.584 1.042 23.281 1.00 90.50 211 LEU A N 1
ATOM 1803 C CA . LEU A 1 211 ? -11.084 -0.231 22.763 1.00 90.50 211 LEU A CA 1
ATOM 1804 C C . LEU A 1 211 ? -10.063 -0.889 23.698 1.00 90.50 211 LEU A C 1
ATOM 1806 O O . LEU A 1 211 ? -10.124 -2.102 23.917 1.00 90.50 211 LEU A O 1
ATOM 1810 N N . ASP A 1 212 ? -9.164 -0.100 24.289 1.00 90.69 212 ASP A N 1
ATOM 1811 C CA . ASP A 1 212 ? -8.186 -0.599 25.259 1.00 90.69 212 ASP A CA 1
ATOM 1812 C C . ASP A 1 212 ? -8.879 -1.044 26.560 1.00 90.69 212 ASP A C 1
ATOM 1814 O O . ASP A 1 212 ? -8.643 -2.146 27.050 1.00 90.69 212 ASP A O 1
ATOM 1818 N N . GLU A 1 213 ? -9.814 -0.247 27.089 1.00 91.38 213 GLU A N 1
ATOM 1819 C CA . GLU A 1 213 ? -10.495 -0.543 28.356 1.00 91.38 213 GLU A CA 1
ATOM 1820 C C . GLU A 1 213 ? -11.459 -1.735 28.252 1.00 91.38 213 GLU A C 1
ATOM 1822 O O . GLU A 1 213 ? -11.415 -2.637 29.094 1.00 91.38 213 GLU A O 1
ATOM 1827 N N . LYS A 1 214 ? -12.317 -1.772 27.224 1.00 89.31 214 LYS A N 1
ATOM 1828 C CA . LYS A 1 214 ? -13.360 -2.804 27.085 1.00 89.31 214 LYS A CA 1
ATOM 1829 C C . LYS A 1 214 ? -12.845 -4.098 26.463 1.00 89.31 214 LYS A C 1
ATOM 1831 O O . LYS A 1 214 ? -13.258 -5.178 26.881 1.00 89.31 214 LYS A O 1
ATOM 1836 N N . PHE A 1 215 ? -11.969 -3.997 25.463 1.00 86.00 215 PHE A N 1
ATOM 1837 C CA . PHE A 1 215 ? -11.563 -5.138 24.635 1.00 86.00 215 PHE A CA 1
ATOM 1838 C C . PHE A 1 215 ? -10.093 -5.513 24.794 1.00 86.00 215 PHE A C 1
ATOM 1840 O O . PHE A 1 215 ? -9.672 -6.517 24.222 1.00 86.00 215 PHE A O 1
ATOM 1847 N N . GLN A 1 216 ? -9.310 -4.738 25.558 1.00 87.25 216 GLN A N 1
ATOM 1848 C CA . GLN A 1 216 ? -7.853 -4.898 25.646 1.00 87.25 216 GLN A CA 1
ATOM 1849 C C . GLN A 1 216 ? -7.191 -4.823 24.258 1.00 87.25 216 GLN A C 1
ATOM 1851 O O . GLN A 1 216 ? -6.168 -5.459 23.993 1.00 87.25 216 GLN A O 1
ATOM 1856 N N . MET A 1 217 ? -7.806 -4.060 23.346 1.00 86.38 217 MET A N 1
ATOM 1857 C CA . MET A 1 217 ? -7.352 -3.884 21.973 1.00 86.38 217 MET A CA 1
ATOM 1858 C C . MET A 1 217 ? -6.647 -2.543 21.833 1.00 86.38 217 MET A C 1
ATOM 1860 O O . MET A 1 217 ? -7.271 -1.484 21.841 1.00 86.38 217 MET A O 1
ATOM 1864 N N . LYS A 1 218 ? -5.331 -2.596 21.632 1.00 87.44 218 LYS A N 1
ATOM 1865 C CA . LYS A 1 218 ? -4.542 -1.404 21.330 1.00 87.44 218 LYS A CA 1
ATOM 1866 C C . LYS A 1 218 ? -4.607 -1.104 19.848 1.00 87.44 218 LYS A C 1
ATOM 1868 O O . LYS A 1 218 ? -4.251 -1.948 19.025 1.00 87.44 218 LYS A O 1
ATOM 1873 N N . ILE A 1 219 ? -5.007 0.120 19.535 1.00 88.38 219 ILE A N 1
ATOM 1874 C CA . ILE A 1 219 ? -4.957 0.652 18.179 1.00 88.38 219 ILE A CA 1
ATOM 1875 C C . ILE A 1 219 ? -3.994 1.827 18.145 1.00 88.38 219 ILE A C 1
ATOM 1877 O O . ILE A 1 219 ? -3.881 2.593 19.102 1.00 88.38 219 ILE A O 1
ATOM 1881 N N . ASN A 1 220 ? -3.290 1.980 17.038 1.00 88.31 220 ASN A N 1
ATOM 1882 C CA . ASN A 1 220 ? -2.466 3.148 16.800 1.00 88.31 220 ASN A CA 1
ATOM 1883 C C . ASN A 1 220 ? -3.255 4.190 16.008 1.00 88.31 220 ASN A C 1
ATOM 1885 O O . ASN A 1 220 ? -4.055 3.854 15.141 1.00 88.31 220 ASN A O 1
ATOM 1889 N N . ARG A 1 221 ? -2.964 5.478 16.213 1.00 86.81 221 ARG A N 1
ATOM 1890 C CA . ARG A 1 221 ? -3.674 6.558 15.504 1.00 86.81 221 ARG A CA 1
ATOM 1891 C C . ARG A 1 221 ? -3.583 6.448 13.972 1.00 86.81 221 ARG A C 1
ATOM 1893 O O . ARG A 1 221 ? -4.547 6.762 13.285 1.00 86.81 221 ARG A O 1
ATOM 1900 N N . TYR A 1 222 ? -2.458 5.959 13.440 1.00 85.56 222 TYR A N 1
ATOM 1901 C CA . TYR A 1 222 ? -2.280 5.743 11.996 1.00 85.56 222 TYR A CA 1
ATOM 1902 C C . TYR A 1 222 ? -3.166 4.616 11.429 1.00 85.56 222 TYR A C 1
ATOM 1904 O O . TYR A 1 222 ? -3.354 4.547 10.221 1.00 85.56 222 TYR A O 1
ATOM 1912 N N . GLU A 1 223 ? -3.733 3.754 12.278 1.00 88.94 223 GLU A N 1
ATOM 1913 C CA . GLU A 1 223 ? -4.646 2.679 11.867 1.00 88.94 223 GLU A CA 1
ATOM 1914 C C . GLU A 1 223 ? -6.088 3.182 11.719 1.00 88.94 223 GLU A C 1
ATOM 1916 O O . GLU A 1 223 ? -6.888 2.562 11.027 1.00 88.94 223 GLU A O 1
ATOM 1921 N N . ILE A 1 224 ? -6.443 4.325 12.316 1.00 89.25 224 ILE A N 1
ATOM 1922 C CA . ILE A 1 224 ? -7.813 4.855 12.261 1.00 89.25 224 ILE A CA 1
ATOM 1923 C C . ILE A 1 224 ? -8.257 5.193 10.826 1.00 89.25 224 ILE A C 1
ATOM 1925 O O . ILE A 1 224 ? -9.362 4.789 10.452 1.00 89.25 224 ILE A O 1
ATOM 1929 N N . PRO A 1 225 ? -7.456 5.890 9.992 1.00 88.12 225 PRO A N 1
ATOM 1930 C CA . PRO A 1 225 ? -7.801 6.101 8.584 1.00 88.12 225 PRO A CA 1
ATOM 1931 C C . PRO A 1 225 ? -8.015 4.787 7.822 1.00 88.12 225 PRO A C 1
ATOM 1933 O O . PRO A 1 225 ? -8.952 4.674 7.035 1.00 88.12 225 PRO A O 1
ATOM 1936 N N . ILE A 1 226 ? -7.205 3.768 8.119 1.00 89.38 226 ILE A N 1
ATOM 1937 C CA . ILE A 1 226 ? -7.314 2.437 7.514 1.00 89.38 226 ILE A CA 1
ATOM 1938 C C . ILE A 1 226 ? -8.638 1.789 7.901 1.00 89.38 226 ILE A C 1
ATOM 1940 O O . ILE A 1 226 ? -9.385 1.364 7.030 1.00 89.38 226 ILE A O 1
ATOM 1944 N N . ILE A 1 227 ? -8.977 1.786 9.189 1.00 90.88 227 ILE A N 1
ATOM 1945 C CA . ILE A 1 227 ? -10.235 1.234 9.706 1.00 90.88 227 ILE A CA 1
ATOM 1946 C C . ILE A 1 227 ? -11.442 1.937 9.078 1.00 90.88 227 ILE A C 1
ATOM 1948 O O . ILE A 1 227 ? -12.381 1.271 8.642 1.00 90.88 227 ILE A O 1
ATOM 1952 N N . LYS A 1 228 ? -11.413 3.273 8.973 1.00 90.31 228 LYS A N 1
ATOM 1953 C CA . LYS A 1 228 ? -12.453 4.050 8.277 1.00 90.31 228 LYS A CA 1
ATOM 1954 C C . LYS A 1 228 ? -12.628 3.544 6.847 1.00 90.31 228 LYS A C 1
ATOM 1956 O O . LYS A 1 228 ? -13.747 3.243 6.432 1.00 90.31 228 LYS A O 1
ATOM 1961 N N . LYS A 1 229 ? -11.528 3.359 6.120 1.00 88.75 229 LYS A N 1
ATOM 1962 C CA . LYS A 1 229 ? -11.582 2.898 4.735 1.00 88.75 229 LYS A CA 1
ATOM 1963 C C . LYS A 1 229 ? -12.034 1.437 4.606 1.00 88.75 229 LYS A C 1
ATOM 1965 O O . LYS A 1 229 ? -12.857 1.121 3.749 1.00 88.75 229 LYS A O 1
ATOM 1970 N N . LEU A 1 230 ? -11.582 0.556 5.497 1.00 90.06 230 LEU A N 1
ATOM 1971 C CA . LEU A 1 230 ? -12.028 -0.839 5.561 1.00 90.06 230 LEU A CA 1
ATOM 1972 C C . LEU A 1 230 ? -13.521 -0.951 5.882 1.00 90.06 230 LEU A C 1
ATOM 1974 O O . LEU A 1 230 ? -14.198 -1.801 5.307 1.00 90.06 230 LEU A O 1
ATOM 1978 N N . SER A 1 231 ? -14.050 -0.086 6.753 1.00 91.31 231 SER A N 1
ATOM 1979 C CA . SER A 1 231 ? -15.476 -0.078 7.096 1.00 91.31 231 SER A CA 1
ATOM 1980 C C . SER A 1 231 ? -16.366 0.215 5.884 1.00 91.31 231 SER A C 1
ATOM 1982 O O . SER A 1 231 ? -17.380 -0.455 5.673 1.00 91.31 231 SER A O 1
ATOM 1984 N N . GLU A 1 232 ? -15.929 1.130 5.017 1.00 90.12 232 GLU A N 1
ATOM 1985 C CA . GLU A 1 232 ? -16.610 1.438 3.762 1.00 90.12 232 GLU A CA 1
ATOM 1986 C C . GLU A 1 232 ? -16.543 0.246 2.793 1.00 90.12 232 GLU A C 1
ATOM 1988 O O . GLU A 1 232 ? -17.564 -0.185 2.262 1.00 90.12 232 GLU A O 1
ATOM 1993 N N . ILE A 1 233 ? -15.355 -0.332 2.593 1.00 85.88 233 ILE A N 1
ATOM 1994 C CA . ILE A 1 233 ? -15.118 -1.355 1.559 1.00 85.88 233 ILE A CA 1
ATOM 1995 C C . ILE A 1 233 ? -15.699 -2.725 1.920 1.00 85.88 233 ILE A C 1
ATOM 1997 O O . ILE A 1 233 ? -16.263 -3.404 1.059 1.00 85.88 233 ILE A O 1
ATOM 2001 N N . TYR A 1 234 ? -15.525 -3.169 3.165 1.00 84.94 234 TYR A N 1
ATOM 2002 C CA . TYR A 1 234 ? -15.909 -4.519 3.588 1.00 84.94 234 TYR A CA 1
ATOM 2003 C C . TYR A 1 234 ? -17.330 -4.576 4.151 1.00 84.94 234 TYR A C 1
ATOM 2005 O O . TYR A 1 234 ? -17.974 -5.618 4.039 1.00 84.94 234 TYR A O 1
ATOM 2013 N N . TYR A 1 235 ? -17.833 -3.466 4.702 1.00 88.00 235 TYR A N 1
ATOM 2014 C CA . TYR A 1 235 ? -19.126 -3.416 5.394 1.00 88.00 235 TYR A CA 1
ATOM 2015 C C . TYR A 1 235 ? -20.093 -2.373 4.816 1.00 88.00 235 TYR A C 1
ATOM 2017 O O . TYR A 1 235 ? -21.195 -2.209 5.340 1.00 88.00 235 TYR A O 1
ATOM 2025 N N . GLY A 1 236 ? -19.713 -1.644 3.759 1.00 87.88 236 GLY A N 1
ATOM 2026 C CA . GLY A 1 236 ? -20.573 -0.635 3.130 1.00 87.88 236 GLY A CA 1
ATOM 2027 C C . GLY A 1 236 ? -20.933 0.533 4.051 1.00 87.88 236 GLY A C 1
ATOM 2028 O O . GLY A 1 236 ? -21.941 1.200 3.821 1.00 87.88 236 GLY A O 1
ATOM 2029 N N . THR A 1 237 ? -20.159 0.755 5.117 1.00 89.56 237 THR A N 1
ATOM 2030 C CA . THR A 1 237 ? -20.492 1.701 6.186 1.00 89.56 237 THR A CA 1
ATOM 2031 C C . THR A 1 237 ? -19.424 2.781 6.289 1.00 89.56 237 THR A C 1
ATOM 2033 O O . THR A 1 237 ? -18.292 2.492 6.648 1.00 89.56 237 THR A O 1
ATOM 2036 N N . ASP A 1 238 ? -19.781 4.040 6.021 1.00 89.75 238 ASP A N 1
ATOM 2037 C CA . ASP A 1 238 ? -18.875 5.178 6.221 1.00 89.75 238 ASP A CA 1
ATOM 2038 C C . ASP A 1 238 ? -18.935 5.682 7.672 1.00 89.75 238 ASP A C 1
ATOM 2040 O O . ASP A 1 238 ? -19.918 6.294 8.105 1.00 89.75 238 ASP A O 1
ATOM 2044 N N . ILE A 1 239 ? -17.858 5.451 8.428 1.00 89.88 239 ILE A N 1
ATOM 2045 C CA . ILE A 1 239 ? -17.708 5.943 9.807 1.00 89.88 239 ILE A CA 1
ATOM 2046 C C . ILE A 1 239 ? -16.890 7.235 9.915 1.00 89.88 239 ILE A C 1
ATOM 2048 O O . ILE A 1 239 ? -16.669 7.724 11.024 1.00 89.88 239 ILE A O 1
ATOM 2052 N N . SER A 1 240 ? -16.462 7.835 8.803 1.00 86.94 240 SER A N 1
ATOM 2053 C CA . SER A 1 240 ? -15.567 9.004 8.798 1.00 86.94 240 SER A CA 1
ATOM 2054 C C . SER A 1 240 ? -16.171 10.212 9.514 1.00 86.94 240 SER A C 1
ATOM 2056 O O . SER A 1 240 ? -15.457 10.983 10.152 1.00 86.94 240 SER A O 1
ATOM 2058 N N . LYS A 1 241 ? -17.502 10.353 9.458 1.00 85.56 241 LYS A N 1
ATOM 2059 C CA . LYS A 1 241 ? -18.252 11.402 10.171 1.00 85.56 241 LYS A CA 1
ATOM 2060 C C . LYS A 1 241 ? -18.566 11.049 11.626 1.00 85.56 241 LYS A C 1
ATOM 2062 O O . LYS A 1 241 ? -18.807 11.954 12.419 1.00 85.56 241 LYS A O 1
ATOM 2067 N N . LYS A 1 242 ? -18.582 9.757 11.971 1.00 89.69 242 LYS A N 1
ATOM 2068 C CA . LYS A 1 242 ? -18.796 9.284 13.347 1.00 89.69 242 LYS A CA 1
ATOM 2069 C C . LYS A 1 242 ? -17.518 9.394 14.176 1.00 89.69 242 LYS A C 1
ATOM 2071 O O . LYS A 1 242 ? -17.589 9.802 15.328 1.00 89.69 242 LYS A O 1
ATOM 2076 N N . VAL A 1 243 ? -16.369 9.055 13.591 1.00 88.81 243 VAL A N 1
ATOM 2077 C CA . VAL A 1 243 ? -15.060 9.083 14.257 1.00 88.81 243 VAL A CA 1
ATOM 2078 C C . VAL A 1 243 ? -14.320 10.359 13.870 1.00 88.81 243 VAL A C 1
ATOM 2080 O O . VAL A 1 243 ? -13.668 10.435 12.823 1.00 88.81 243 VAL A O 1
ATOM 2083 N N . THR A 1 244 ? -14.415 11.381 14.713 1.00 87.00 244 THR A N 1
ATOM 2084 C CA . THR A 1 244 ? -13.809 12.688 14.437 1.00 87.00 244 THR A CA 1
ATOM 2085 C C . THR A 1 244 ? -12.403 12.799 15.002 1.00 87.00 244 THR A C 1
ATOM 2087 O O . THR A 1 244 ? -12.159 12.410 16.143 1.00 87.00 244 THR A O 1
ATOM 2090 N N . ARG A 1 245 ? -11.482 13.384 14.224 1.00 80.50 245 ARG A N 1
ATOM 2091 C CA . ARG A 1 245 ? -10.134 13.710 14.706 1.00 80.50 245 ARG A CA 1
ATOM 2092 C C . ARG A 1 245 ? -10.230 14.575 15.956 1.00 80.50 245 ARG A C 1
ATOM 2094 O O . ARG A 1 245 ? -10.951 15.574 15.964 1.00 80.50 245 ARG A O 1
ATOM 2101 N N . THR A 1 246 ? -9.461 14.232 16.980 1.00 65.19 246 THR A N 1
ATOM 2102 C CA . THR A 1 246 ? -9.293 15.115 18.130 1.00 65.19 246 THR A CA 1
ATOM 2103 C C . THR A 1 246 ? -8.546 16.363 17.669 1.00 65.19 246 THR A C 1
ATOM 2105 O O . THR A 1 246 ? -7.378 16.290 17.280 1.00 65.19 246 THR A O 1
ATOM 2108 N N . VAL A 1 247 ? -9.206 17.522 17.690 1.00 50.97 247 VAL A N 1
ATOM 2109 C CA . VAL A 1 247 ? -8.541 18.810 17.460 1.00 50.97 247 VAL A CA 1
ATOM 2110 C C . VAL A 1 247 ? -7.758 19.150 18.725 1.00 50.97 247 VAL A C 1
ATOM 2112 O O . VAL A 1 247 ? -8.233 19.865 19.607 1.00 50.97 247 VAL A O 1
ATOM 2115 N N . VAL A 1 248 ? -6.546 18.611 18.847 1.00 42.69 248 VAL A N 1
ATOM 2116 C CA . VAL A 1 248 ? -5.608 19.028 19.893 1.00 42.69 248 VAL A CA 1
ATOM 2117 C C . VAL A 1 248 ? -5.050 20.388 19.482 1.00 42.69 248 VAL A C 1
ATOM 2119 O O . VAL A 1 248 ? -4.017 20.481 18.827 1.00 42.69 248 VAL A O 1
ATOM 2122 N N . GLY A 1 249 ? -5.791 21.452 19.797 1.00 38.69 249 GLY A N 1
ATOM 2123 C CA . GLY A 1 249 ? -5.341 22.822 19.552 1.00 38.69 249 GLY A CA 1
ATOM 2124 C C . GLY A 1 249 ? -6.437 23.827 19.227 1.00 38.69 249 GLY A C 1
ATOM 2125 O O . GLY A 1 249 ? -6.324 24.496 18.209 1.00 38.69 249 GLY A O 1
ATOM 2126 N N . GLN A 1 250 ? -7.479 23.955 20.060 1.00 36.50 250 GLN A N 1
ATOM 2127 C CA . GLN A 1 250 ? -8.319 25.170 20.094 1.00 36.50 250 GLN A CA 1
ATOM 2128 C C . GLN A 1 250 ? -9.202 25.320 21.355 1.00 36.50 250 GLN A C 1
ATOM 2130 O O . GLN A 1 250 ? -10.247 25.958 21.306 1.00 36.50 250 GLN A O 1
ATOM 2135 N N . MET A 1 251 ? -8.794 24.778 22.512 1.00 33.44 251 MET A N 1
ATOM 2136 C CA . MET A 1 251 ? -9.498 25.015 23.794 1.00 33.44 251 MET A CA 1
ATOM 2137 C C . MET A 1 251 ? -8.653 25.704 24.875 1.00 33.44 251 MET A C 1
ATOM 2139 O O . MET A 1 251 ? -9.154 25.934 25.969 1.00 33.44 251 MET A O 1
ATOM 2143 N N . SER A 1 252 ? -7.417 26.119 24.577 1.00 32.41 252 SER A N 1
ATOM 2144 C CA . SER A 1 252 ? -6.628 26.967 25.486 1.00 32.41 252 SER A CA 1
ATOM 2145 C C . SER A 1 252 ? -6.853 28.474 25.289 1.00 32.41 252 SER A C 1
ATOM 2147 O O . SER A 1 252 ? -6.459 29.245 26.148 1.00 32.41 252 SER A O 1
ATOM 2149 N N . SER A 1 253 ? -7.521 28.922 24.216 1.00 35.59 253 SER A N 1
ATOM 2150 C CA . SER A 1 253 ? -7.751 30.358 23.957 1.00 35.59 253 SER A CA 1
ATOM 2151 C C . SER A 1 253 ? -9.168 30.857 24.263 1.00 35.59 253 SER A C 1
ATOM 2153 O O . SER A 1 253 ? -9.409 32.062 24.191 1.00 35.59 253 SER A O 1
ATOM 2155 N N . TRP A 1 254 ? -10.109 29.969 24.610 1.00 39.16 254 TRP A N 1
ATOM 2156 C CA . TRP A 1 254 ? -11.498 30.350 24.915 1.00 39.16 254 TRP A CA 1
ATOM 2157 C C . TRP A 1 254 ? -11.808 30.424 26.416 1.00 39.16 254 TRP A C 1
ATOM 2159 O O . TRP A 1 254 ? -12.685 31.185 26.808 1.00 39.16 254 TRP A O 1
ATOM 2169 N N . PHE A 1 255 ? -11.052 29.720 27.266 1.00 37.97 255 PHE A N 1
ATOM 2170 C CA . PHE A 1 255 ? -11.230 29.764 28.725 1.00 37.97 255 PHE A CA 1
ATOM 2171 C C . PHE A 1 255 ? -10.372 30.820 29.449 1.00 37.97 255 PHE A C 1
ATOM 2173 O O . PHE A 1 255 ? -10.523 30.987 30.651 1.00 37.97 255 PHE A O 1
ATOM 2180 N N . GLU A 1 256 ? -9.541 31.592 28.739 1.00 38.19 256 GLU A N 1
ATOM 2181 C CA . GLU A 1 256 ? -8.839 32.765 29.303 1.00 38.19 256 GLU A CA 1
ATOM 2182 C C . GLU A 1 256 ? -9.581 34.100 29.063 1.00 38.19 256 GLU A C 1
ATOM 2184 O O . GLU A 1 256 ? -9.037 35.174 29.316 1.00 38.19 256 GLU A O 1
ATOM 2189 N N . LYS A 1 257 ? -10.826 34.068 28.559 1.00 35.62 257 LYS A N 1
ATOM 2190 C CA . LYS A 1 257 ? -11.626 35.278 28.274 1.00 35.62 257 LYS A CA 1
ATOM 2191 C C . LYS A 1 257 ? -13.080 35.239 28.766 1.00 35.62 257 LYS A C 1
ATOM 2193 O O . LYS A 1 257 ? -13.929 35.928 28.199 1.00 35.62 257 LYS A O 1
ATOM 2198 N N . ILE A 1 258 ? -13.361 34.496 29.834 1.00 37.09 258 ILE A N 1
ATOM 2199 C CA . ILE A 1 258 ? -14.586 34.641 30.642 1.00 37.09 258 ILE A CA 1
ATOM 2200 C C . ILE A 1 258 ? -14.161 34.747 32.101 1.00 37.09 258 ILE A C 1
ATOM 2202 O O . ILE A 1 258 ? -14.690 35.645 32.789 1.00 37.09 258 ILE A O 1
#

Foldseek 3Di:
DDDDDDLLLQVLFDFFKWDWAADPPDQWIWIWGQGNVRDIDIDIGGALAAADCDAPLVDDFPRSCCNDLNLVLSLLVVVCVLLQAAEEEEPCQVVLVSVLVLVCLQCVPDPSVGRYYYDYPVCCSVPSVVCQLHFYAYPNSMTSHHNDDPVLDDSVVVCVLCSVLVVDPDRNSSSVSSNVVSVLLLVVLVVLVVVCPVAQADEPVRSQVCCCVPPVDHDDPNSVVVSQSSCCRVVVDHCDRRYHYDPPDDPVPPVVPD

Sequence (258 aa):
MKYFIPKFMLEKSKNGIRVQLFPEECNHTFIAFIDKKLKIKTKVAEKLLDFKDSLDLREISIENLISFFGQDVFFNIFHAIFFRFYTVFIGREEIINIMTQFLRKIFTQLEYGRHIFAIDQEEFERNTKKYKDFLIIDFNSNIVIEPYDEEEEIFDFEFKLFKKVLQNPDQNVQILDTYSEFERLILLTDTILKELEPIKQISEDDLMKELDEKFQMKINRYEIPIIKKLSEIYYGTDISKKVTRTVVGQMSSWFEKI

Radius of gyration: 20.2 Å; chains: 1; bounding box: 51×54×58 Å

pLDDT: mean 83.89, std 13.24, range [32.41, 95.38]